Protein AF-0000000069206011 (afdb_homodimer)

Solvent-accessible surface area (backbone atoms only — not comparable to full-atom values): 16170 Å² total; per-residue (Å²): 128,75,58,84,82,36,85,40,51,37,42,46,67,81,66,78,78,78,70,71,72,87,70,73,91,87,82,82,77,66,84,57,65,79,76,71,70,46,26,46,30,32,66,58,42,46,51,24,42,51,54,34,51,51,37,29,28,65,58,37,50,71,75,47,50,71,65,52,32,49,33,52,53,35,30,54,52,26,46,34,71,41,41,63,26,63,70,60,18,55,50,44,44,53,48,40,70,78,51,60,85,44,55,73,21,17,66,49,27,36,33,46,52,42,51,54,51,30,53,54,24,52,76,71,71,44,77,71,71,76,53,48,62,70,51,47,42,24,46,46,60,73,33,57,132,128,76,59,84,84,36,85,41,51,36,41,45,70,79,64,78,76,76,70,70,71,88,74,78,85,92,78,84,74,67,83,60,64,79,75,72,70,46,26,46,29,32,67,58,40,47,50,22,41,50,54,34,50,52,37,29,28,67,57,36,50,70,75,46,49,73,67,52,29,50,33,52,52,36,29,54,52,26,47,33,70,43,42,62,26,62,72,60,18,54,51,44,45,54,47,39,69,78,51,58,85,43,56,74,19,16,66,49,27,36,33,47,52,42,50,55,52,31,50,53,23,52,76,72,72,44,77,71,72,76,52,48,62,69,52,47,42,25,46,45,60,72,33,58,132

Sequence (290 aa):
MSDKNCFEPICEKEDILNFKSKKRSKLQFEEEQPSQECPLNRSTYGNYTWNMLHTTAIYYPDEPTQEQQQKMRNLFDAIAEFYACKHCKAHFQQDILKNPPIVTSRKDLSIWLCQRHNDVNQLLGKAVFDCSFENLERRWRTGCQMSDKNCFEPICEKEDILNFKSKKRSKLQFEEEQPSQECPLNRSTYGNYTWNMLHTTAIYYPDEPTQEQQQKMRNLFDAIAEFYACKHCKAHFQQDILKNPPIVTSRKDLSIWLCQRHNDVNQLLGKAVFDCSFENLERRWRTGCQ

Organism: Paramecium tetraurelia (NCBI:txid5888)

Secondary structure (DSSP, 8-state):
---TT--SGGG----SSTTSS----------------SS--HHHHHHHHHHHHHHHHHTS-SS--HHHHHHHHHHHHHHHHH-SSHHHHHHHHHHHHHS----SSHHHHHHHHHHHHHHHHHHTTPPPP---HHHHHIIIII---/---TT--SGGG----SSTTS-----------------SS--HHHHHHHHHHHHHHHHHTS-SS--HHHHHHHHHHHHHHHHH-SSHHHHHHHHHHHHHS----SSHHHHHHHHHHHHHHHHHHTTPPPP---HHHHHIIIII---

InterPro domains:
  IPR017905 ERV/ALR sulfhydryl oxidase domain [PF04777] (48-141)
  IPR017905 ERV/ALR sulfhydryl oxidase domain [PS51324] (38-140)
  IPR036774 ERV/ALR sulfhydryl oxidase domain superfamily [G3DSA:1.20.120.310] (24-145)
  IPR036774 ERV/ALR sulfhydryl oxidase domain superfamily [SSF69000] (38-144)
  IPR039799 Sulfhydryl oxidase ALR/ERV [PTHR12645] (21-144)

Radius of gyration: 19.67 Å; Cα contacts (8 Å, |Δi|>4): 333; chains: 2; bounding box: 56×45×54 Å

Foldseek 3Di:
DQPPPPPDQQQGDPPPPPPPDPPDDDDDPPVPPPPPDVPHHNVRLVVVVLLVQLLVLLPQAQADDPVSLVVVLVVLVVCLVPVPHVVVSVVSVVVCVVVPADRRGSLRRNLSSLVVVQVVCVVSVHDRDDSHSVVSCQVRPVHDD/DQPPPPPDQQQGDPPPPPPDDPPDDDDDPPVPPPPPDVPHHNVRLVVVVLLVQLLVLLPQAQADDPVSLVVVLVVLVVCLVPVPHVVVSVVSVVVCVVVPADRRGSLRRNLSSLVVVQVVCVVSVHDRDDSHSVVSCQVRPVHDD

Structure (mmCIF, N/CA/C/O backbone):
data_AF-0000000069206011-model_v1
#
loop_
_entity.id
_entity.type
_entity.pdbx_description
1 polymer 'Sulfhydryl oxidase'
#
loop_
_atom_site.group_PDB
_atom_site.id
_atom_site.type_symbol
_atom_site.label_atom_id
_atom_site.label_alt_id
_atom_site.label_comp_id
_atom_site.label_asym_id
_atom_site.label_entity_id
_atom_site.label_seq_id
_atom_site.pdbx_PDB_ins_code
_atom_site.Cartn_x
_atom_site.Cartn_y
_atom_site.Cartn_z
_atom_site.occupancy
_atom_site.B_iso_or_equiv
_atom_site.auth_seq_id
_atom_site.auth_comp_id
_atom_site.auth_asym_id
_atom_site.auth_atom_id
_atom_site.pdbx_PDB_model_num
ATOM 1 N N . MET A 1 1 ? -15.727 1.821 -24.594 1 26.06 1 MET A N 1
ATOM 2 C CA . MET A 1 1 ? -14.984 0.697 -25.172 1 26.06 1 MET A CA 1
ATOM 3 C C . MET A 1 1 ? -14.211 -0.047 -24.078 1 26.06 1 MET A C 1
ATOM 5 O O . MET A 1 1 ? -13.445 0.56 -23.328 1 26.06 1 MET A O 1
ATOM 9 N N . SER A 1 2 ? -14.781 -1.115 -23.578 1 35.44 2 SER A N 1
ATOM 10 C CA . SER A 1 2 ? -14.125 -2.062 -22.688 1 35.44 2 SER A CA 1
ATOM 11 C C . SER A 1 2 ? -12.672 -2.297 -23.094 1 35.44 2 SER A C 1
ATOM 13 O O . SER A 1 2 ? -12.383 -2.488 -24.266 1 35.44 2 SER A O 1
ATOM 15 N N . ASP A 1 3 ? -11.805 -1.737 -22.438 1 38.19 3 ASP A N 1
ATOM 16 C CA . ASP A 1 3 ? -10.445 -2.07 -22.859 1 38.19 3 ASP A CA 1
ATOM 17 C C . ASP A 1 3 ? -10.297 -3.568 -23.109 1 38.19 3 ASP A C 1
ATOM 19 O O . ASP A 1 3 ? -10.477 -4.379 -22.188 1 38.19 3 ASP A O 1
ATOM 23 N N . LYS A 1 4 ? -10.516 -4.027 -24.25 1 46.38 4 LYS A N 1
ATOM 24 C CA . LYS A 1 4 ? -10.43 -5.41 -24.703 1 46.38 4 LYS A CA 1
ATOM 25 C C . LYS A 1 4 ? -9.297 -6.152 -24.016 1 46.38 4 LYS A C 1
ATOM 27 O O . LYS A 1 4 ? -9.312 -7.379 -23.906 1 46.38 4 LYS A O 1
ATOM 32 N N . ASN A 1 5 ? -8.32 -5.371 -23.516 1 43.09 5 ASN A N 1
ATOM 33 C CA . ASN A 1 5 ? -7.152 -6.035 -22.953 1 43.09 5 ASN A CA 1
ATOM 34 C C . ASN A 1 5 ? -7.285 -6.219 -21.453 1 43.09 5 ASN A C 1
ATOM 36 O O . ASN A 1 5 ? -6.375 -6.738 -20.797 1 43.09 5 ASN A O 1
ATOM 40 N N . CYS A 1 6 ? -8.367 -5.691 -21 1 53.09 6 CYS A N 1
ATOM 41 C CA . CYS A 1 6 ? -8.492 -5.832 -19.547 1 53.09 6 CYS A CA 1
ATOM 42 C C . CYS A 1 6 ? -9.555 -6.863 -19.188 1 53.09 6 CYS A C 1
ATOM 44 O O . CYS A 1 6 ? -10.75 -6.551 -19.172 1 53.09 6 CYS A O 1
ATOM 46 N N . PHE A 1 7 ? -9.133 -8.219 -19.25 1 50.22 7 PHE A N 1
ATOM 47 C CA . PHE A 1 7 ? -10.07 -9.281 -18.922 1 50.22 7 PHE A CA 1
ATOM 48 C C . PHE A 1 7 ? -10.141 -9.477 -17.406 1 50.22 7 PHE A C 1
ATOM 50 O O . PHE A 1 7 ? -11.055 -10.141 -16.906 1 50.22 7 PHE A O 1
ATOM 57 N N . GLU A 1 8 ? -9.242 -8.727 -16.672 1 69.62 8 GLU A N 1
ATOM 58 C CA . GLU A 1 8 ? -9.219 -9.023 -15.234 1 69.62 8 GLU A CA 1
ATOM 59 C C . GLU A 1 8 ? -9.836 -7.887 -14.43 1 69.62 8 GLU A C 1
ATOM 61 O O . GLU A 1 8 ? -9.812 -6.727 -14.844 1 69.62 8 GLU A O 1
ATOM 66 N N . PRO A 1 9 ? -10.555 -8.328 -13.422 1 65.19 9 PRO A N 1
ATOM 67 C CA . PRO A 1 9 ? -11.195 -7.32 -12.57 1 65.19 9 PRO A CA 1
ATOM 68 C C . PRO A 1 9 ? -10.273 -6.145 -12.25 1 65.19 9 PRO A C 1
ATOM 70 O O . PRO A 1 9 ? -10.742 -5.016 -12.086 1 65.19 9 PRO A O 1
ATOM 73 N N . ILE A 1 10 ? -9.062 -6.383 -12.227 1 76.94 10 ILE A N 1
ATOM 74 C CA . ILE A 1 10 ? -8.086 -5.363 -11.852 1 76.94 10 ILE A CA 1
ATOM 75 C C . ILE A 1 10 ? -7.926 -4.355 -12.984 1 76.94 10 ILE A C 1
ATOM 77 O O . ILE A 1 10 ? -7.406 -3.256 -12.781 1 76.94 10 ILE A O 1
ATOM 81 N N . CYS A 1 11 ? -8.344 -4.715 -14.102 1 69.56 11 CYS A N 1
ATOM 82 C CA . CYS A 1 11 ? -8.227 -3.818 -15.242 1 69.56 11 CYS A CA 1
ATOM 83 C C . CYS A 1 11 ? -9.578 -3.221 -15.617 1 69.56 11 CYS A C 1
ATOM 85 O O . CYS A 1 11 ? -9.672 -2.41 -16.531 1 69.56 11 CYS A O 1
ATOM 87 N N . GLU A 1 12 ? -10.703 -3.727 -15.023 1 59.72 12 GLU A N 1
ATOM 88 C CA . GLU A 1 12 ? -12.047 -3.299 -15.406 1 59.72 12 GLU A CA 1
ATOM 89 C C . GLU A 1 12 ? -12.195 -1.785 -15.289 1 59.72 12 GLU A C 1
ATOM 91 O O . GLU A 1 12 ? -11.789 -1.188 -14.289 1 59.72 12 GLU A O 1
ATOM 96 N N . LYS A 1 13 ? -12.344 -1.17 -16.562 1 53.22 13 LYS A N 1
ATOM 97 C CA . LYS A 1 13 ? -12.656 0.256 -16.578 1 53.22 13 LYS A CA 1
ATOM 98 C C . LYS A 1 13 ? -14.039 0.527 -16.016 1 53.22 13 LYS A C 1
ATOM 100 O O . LYS A 1 13 ? -14.992 -0.198 -16.312 1 53.22 13 LYS A O 1
ATOM 105 N N . GLU A 1 14 ? -14.188 1.049 -14.938 1 46.62 14 GLU A N 1
ATOM 106 C CA . GLU A 1 14 ? -15.547 1.419 -14.539 1 46.62 14 GLU A CA 1
ATOM 107 C C . GLU A 1 14 ? -16.266 2.17 -15.656 1 46.62 14 GLU A C 1
ATOM 109 O O . GLU A 1 14 ? -15.789 3.217 -16.109 1 46.62 14 GLU A O 1
ATOM 114 N N . ASP A 1 15 ? -16.828 1.51 -16.578 1 39 15 ASP A N 1
ATOM 115 C CA . ASP A 1 15 ? -17.75 2.188 -17.484 1 39 15 ASP A CA 1
ATOM 116 C C . ASP A 1 15 ? -18.734 3.061 -16.719 1 39 15 ASP A C 1
ATOM 118 O O . ASP A 1 15 ? -19.516 2.561 -15.898 1 39 15 ASP A O 1
ATOM 122 N N . ILE A 1 16 ? -18.578 4.352 -16.672 1 35.81 16 ILE A N 1
ATOM 123 C CA . ILE A 1 16 ? -19.516 5.348 -16.141 1 35.81 16 ILE A CA 1
ATOM 124 C C . ILE A 1 16 ? -20.922 5.051 -16.656 1 35.81 16 ILE A C 1
ATOM 126 O O . ILE A 1 16 ? -21.906 5.406 -16 1 35.81 16 ILE A O 1
ATOM 130 N N . LEU A 1 17 ? -21.141 4.484 -17.906 1 34.38 17 LEU A N 1
ATOM 131 C CA . LEU A 1 17 ? -22.469 4.531 -18.5 1 34.38 17 LEU A CA 1
ATOM 132 C C . LEU A 1 17 ? -23.406 3.547 -17.797 1 34.38 17 LEU A C 1
ATOM 134 O O . LEU A 1 17 ? -24.641 3.717 -17.844 1 34.38 17 LEU A O 1
ATOM 138 N N . ASN A 1 18 ? -22.984 2.355 -17.469 1 35.25 18 ASN A N 1
ATOM 139 C CA . ASN A 1 18 ? -24.031 1.402 -17.094 1 35.25 18 ASN A CA 1
ATOM 140 C C . ASN A 1 18 ? -24.516 1.619 -15.664 1 35.25 18 ASN A C 1
ATOM 142 O O . ASN A 1 18 ? -24.375 0.734 -14.82 1 35.25 18 ASN A O 1
ATOM 146 N N . PHE A 1 19 ? -24.438 2.73 -15.086 1 31.42 19 PHE A N 1
ATOM 147 C CA . PHE A 1 19 ? -24.922 2.936 -13.734 1 31.42 19 PHE A CA 1
ATOM 148 C C . PHE A 1 19 ? -26.438 2.762 -13.672 1 31.42 19 PHE A C 1
ATOM 150 O O . PHE A 1 19 ? -27.047 2.918 -12.609 1 31.42 19 PHE A O 1
ATOM 157 N N . LYS A 1 20 ? -27.125 2.674 -14.844 1 29.89 20 LYS A N 1
ATOM 158 C CA . LYS A 1 20 ? -28.562 2.855 -14.633 1 29.89 20 LYS A CA 1
ATOM 159 C C . LYS A 1 20 ? -29.156 1.673 -13.875 1 29.89 20 LYS A C 1
ATOM 161 O O . LYS A 1 20 ? -29.984 1.855 -12.977 1 29.89 20 LYS A O 1
ATOM 166 N N . SER A 1 21 ? -29.406 0.506 -14.547 1 27.84 21 SER A N 1
ATOM 167 C CA . SER A 1 21 ? -30.625 -0.26 -14.375 1 27.84 21 SER A CA 1
ATOM 168 C C . SER A 1 21 ? -30.484 -1.296 -13.266 1 27.84 21 SER A C 1
ATOM 170 O O . SER A 1 21 ? -31.359 -2.154 -13.094 1 27.84 21 SER A O 1
ATOM 172 N N . LYS A 1 22 ? -29.359 -1.749 -12.852 1 28.64 22 LYS A N 1
ATOM 173 C CA . LYS A 1 22 ? -29.594 -2.982 -12.102 1 28.64 22 LYS A CA 1
ATOM 174 C C . LYS A 1 22 ? -30.188 -2.691 -10.727 1 28.64 22 LYS A C 1
ATOM 176 O O . LYS A 1 22 ? -29.453 -2.482 -9.758 1 28.64 22 LYS A O 1
ATOM 181 N N . LYS A 1 23 ? -31.406 -2.127 -10.609 1 28.62 23 LYS A N 1
ATOM 182 C CA . LYS A 1 23 ? -32.188 -2.023 -9.391 1 28.62 23 LYS A CA 1
ATOM 183 C C . LYS A 1 23 ? -32.594 -3.402 -8.883 1 28.62 23 LYS A C 1
ATOM 185 O O . LYS A 1 23 ? -33.625 -3.539 -8.18 1 28.62 23 LYS A O 1
ATOM 190 N N . ARG A 1 24 ? -32.281 -4.547 -9.539 1 25.33 24 ARG A N 1
ATOM 191 C CA . ARG A 1 24 ? -33.25 -5.578 -9.195 1 25.33 24 ARG A CA 1
ATOM 192 C C . ARG A 1 24 ? -33.312 -5.801 -7.688 1 25.33 24 ARG A C 1
ATOM 194 O O . ARG A 1 24 ? -32.406 -5.367 -6.961 1 25.33 24 ARG A O 1
ATOM 201 N N . SER A 1 25 ? -33.5 -7.184 -7.199 1 24.03 25 SER A N 1
ATOM 202 C CA . SER A 1 25 ? -34.375 -7.852 -6.223 1 24.03 25 SER A CA 1
ATOM 203 C C . SER A 1 25 ? -33.844 -7.633 -4.801 1 24.03 25 SER A C 1
ATOM 205 O O . SER A 1 25 ? -32.688 -7.332 -4.598 1 24.03 25 SER A O 1
ATOM 207 N N . LYS A 1 26 ? -34.75 -8.102 -3.717 1 26.28 26 LYS A N 1
ATOM 208 C CA . LYS A 1 26 ? -35.156 -7.938 -2.328 1 26.28 26 LYS A CA 1
ATOM 209 C C . LYS A 1 26 ? -34.031 -8.32 -1.369 1 26.28 26 LYS A C 1
ATOM 211 O O . LYS A 1 26 ? -33.875 -7.711 -0.306 1 26.28 26 LYS A O 1
ATOM 216 N N . LEU A 1 27 ? -33.688 -9.742 -1.172 1 27.16 27 LEU A N 1
ATOM 217 C CA . LEU A 1 27 ? -33.969 -10.5 0.042 1 27.16 27 LEU A CA 1
ATOM 218 C C . LEU A 1 27 ? -32.969 -10.141 1.148 1 27.16 27 LEU A C 1
ATOM 220 O O . LEU A 1 27 ? -33.375 -9.766 2.252 1 27.16 27 LEU A O 1
ATOM 224 N N . GLN A 1 28 ? -32.219 -11.359 1.794 1 28.36 28 GLN A N 1
ATOM 225 C CA . GLN A 1 28 ? -31.938 -11.68 3.189 1 28.36 28 GLN A CA 1
ATOM 226 C C . GLN A 1 28 ? -30.766 -10.852 3.717 1 28.36 28 GLN A C 1
ATOM 228 O O . GLN A 1 28 ? -29.766 -10.664 3.018 1 28.36 28 GLN A O 1
ATOM 233 N N . PHE A 1 29 ? -30.969 -10.016 4.637 1 28.03 29 PHE A N 1
ATOM 234 C CA . PHE A 1 29 ? -30.188 -9.102 5.473 1 28.03 29 PHE A CA 1
ATOM 235 C C . PHE A 1 29 ? -28.969 -9.812 6.051 1 28.03 29 PHE A C 1
ATOM 237 O O . PHE A 1 29 ? -28.938 -10.133 7.238 1 28.03 29 PHE A O 1
ATOM 244 N N . GLU A 1 30 ? -28.641 -11.062 5.641 1 29.88 30 GLU A N 1
ATOM 245 C CA . GLU A 1 30 ? -27.594 -11.625 6.5 1 29.88 30 GLU A CA 1
ATOM 246 C C . GLU A 1 30 ? -26.469 -10.633 6.715 1 29.88 30 GLU A C 1
ATOM 248 O O . GLU A 1 30 ? -26.062 -9.922 5.785 1 29.88 30 GLU A O 1
ATOM 253 N N . GLU A 1 31 ? -26.344 -10.102 7.887 1 32.28 31 GLU A N 1
ATOM 254 C CA . GLU A 1 31 ? -25.266 -9.297 8.461 1 32.28 31 GLU A CA 1
ATOM 255 C C . GLU A 1 31 ? -23.938 -9.547 7.738 1 32.28 31 GLU A C 1
ATOM 257 O O . GLU A 1 31 ? -23.188 -10.453 8.102 1 32.28 31 GLU A O 1
ATOM 262 N N . GLU A 1 32 ? -23.984 -9.789 6.461 1 32.75 32 GLU A N 1
ATOM 263 C CA . GLU A 1 32 ? -22.797 -10.164 5.707 1 32.75 32 GLU A CA 1
ATOM 264 C C . GLU A 1 32 ? -21.625 -9.227 6.004 1 32.75 32 GLU A C 1
ATOM 266 O O . GLU A 1 32 ? -21.781 -8.008 5.992 1 32.75 32 GLU A O 1
ATOM 271 N N . GLN A 1 33 ? -20.844 -9.586 6.918 1 38.62 33 GLN A N 1
ATOM 272 C CA . GLN A 1 33 ? -19.578 -8.852 6.984 1 38.62 33 GLN A CA 1
ATOM 273 C C . GLN A 1 33 ? -19.281 -8.141 5.668 1 38.62 33 GLN A C 1
ATOM 275 O O . GLN A 1 33 ? -19.609 -8.656 4.594 1 38.62 33 GLN A O 1
ATOM 280 N N . PRO A 1 34 ? -19.453 -6.902 5.469 1 43.03 34 PRO A N 1
ATOM 281 C CA . PRO A 1 34 ? -19.203 -6.266 4.172 1 43.03 34 PRO A CA 1
ATOM 282 C C . PRO A 1 34 ? -18.312 -7.109 3.258 1 43.03 34 PRO A C 1
ATOM 284 O O . PRO A 1 34 ? -17.234 -7.539 3.664 1 43.03 34 PRO A O 1
ATOM 287 N N . SER A 1 35 ? -18.875 -8.023 2.48 1 51.72 35 SER A N 1
ATOM 288 C CA . SER A 1 35 ? -18.234 -8.898 1.504 1 51.72 35 SER A CA 1
ATOM 289 C C . SER A 1 35 ? -17.078 -8.203 0.802 1 51.72 35 SER A C 1
ATOM 291 O O . SER A 1 35 ? -17.266 -7.16 0.168 1 51.72 35 SER A O 1
ATOM 293 N N . GLN A 1 36 ? -15.859 -8.289 1.419 1 64.06 36 GLN A N 1
ATOM 294 C CA . GLN A 1 36 ? -14.672 -7.777 0.747 1 64.06 36 GLN A CA 1
ATOM 295 C C . GLN A 1 36 ? -14.641 -8.203 -0.72 1 64.06 36 GLN A C 1
ATOM 297 O O . GLN A 1 36 ? -14.938 -9.352 -1.046 1 64.06 36 GLN A O 1
ATOM 302 N N . GLU A 1 37 ? -14.695 -7.176 -1.65 1 78.38 37 GLU A N 1
ATOM 303 C CA . GLU A 1 37 ? -14.555 -7.398 -3.086 1 78.38 37 GLU A CA 1
ATOM 304 C C . GLU A 1 37 ? -13.508 -8.469 -3.377 1 78.38 37 GLU A C 1
ATOM 306 O O . GLU A 1 37 ? -12.406 -8.438 -2.826 1 78.38 37 GLU A O 1
ATOM 311 N N . CYS A 1 38 ? -13.945 -9.5 -4.09 1 84.62 38 CYS A N 1
ATOM 312 C CA . CYS A 1 38 ? -13.086 -10.633 -4.43 1 84.62 38 CYS A CA 1
ATOM 313 C C . CYS A 1 38 ? -13.25 -11.023 -5.895 1 84.62 38 CYS A C 1
ATOM 315 O O . CYS A 1 38 ? -14.312 -11.484 -6.301 1 84.62 38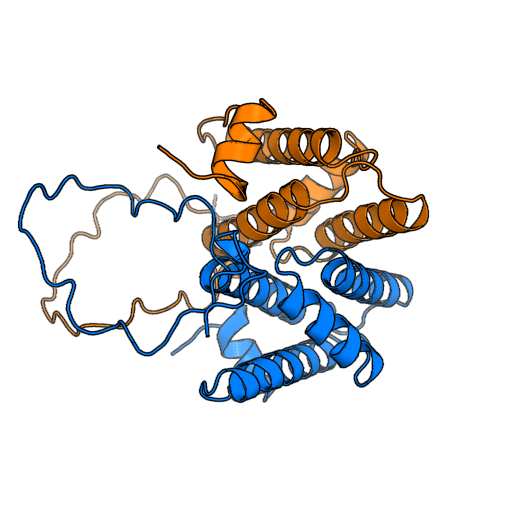 CYS A O 1
ATOM 317 N N . PRO A 1 39 ? -12.055 -10.82 -6.652 1 91.19 39 PRO A N 1
ATOM 318 C CA . PRO A 1 39 ? -10.836 -10.078 -6.309 1 91.19 39 PRO A CA 1
ATOM 319 C C . PRO A 1 39 ? -11.047 -8.562 -6.32 1 91.19 39 PRO A C 1
ATOM 321 O O . PRO A 1 39 ? -12.148 -8.094 -6.625 1 91.19 39 PRO A O 1
ATOM 324 N N . LEU A 1 40 ? -10.039 -7.852 -5.945 1 92.12 40 LEU A N 1
ATOM 325 C CA . LEU A 1 40 ? -10.133 -6.398 -6.039 1 92.12 40 LEU A CA 1
ATOM 326 C C . LEU A 1 40 ? -10.203 -5.953 -7.496 1 92.12 40 LEU A C 1
ATOM 328 O O . LEU A 1 40 ? -9.555 -6.543 -8.367 1 92.12 40 LEU A O 1
ATOM 332 N N . ASN A 1 41 ? -10.977 -4.984 -7.723 1 91.56 41 ASN A N 1
ATOM 333 C CA . ASN A 1 41 ? -10.938 -4.332 -9.031 1 91.56 41 ASN A CA 1
ATOM 334 C C . ASN A 1 41 ? -10.008 -3.123 -9.023 1 91.56 41 ASN A C 1
ATOM 336 O O . ASN A 1 41 ? -9.406 -2.801 -8 1 91.56 41 ASN A O 1
ATOM 340 N N . ARG A 1 42 ? -9.836 -2.533 -10.148 1 92.44 42 ARG A N 1
ATOM 341 C CA . ARG A 1 42 ? -8.93 -1.4 -10.328 1 92.44 42 ARG A CA 1
ATOM 342 C C . ARG A 1 42 ? -9.203 -0.313 -9.289 1 92.44 42 ARG A C 1
ATOM 344 O O . ARG A 1 42 ? -8.281 0.198 -8.656 1 92.44 42 ARG A O 1
ATOM 351 N N . SER A 1 43 ? -10.469 0.056 -9.141 1 92.56 43 SER A N 1
ATOM 352 C CA . SER A 1 43 ? -10.852 1.155 -8.266 1 92.56 43 SER A CA 1
ATOM 353 C C . SER A 1 43 ? -10.531 0.842 -6.805 1 92.56 43 SER A C 1
ATOM 355 O O . SER A 1 43 ? -9.945 1.669 -6.105 1 92.56 43 SER A O 1
ATOM 357 N N . THR A 1 44 ? -10.922 -0.357 -6.363 1 94.19 44 THR A N 1
ATOM 358 C CA . THR A 1 44 ? -10.672 -0.712 -4.973 1 94.19 44 THR A CA 1
ATOM 359 C C . THR A 1 44 ? -9.18 -0.903 -4.715 1 94.19 44 THR A C 1
ATOM 361 O O . THR A 1 44 ? -8.664 -0.491 -3.674 1 94.19 44 THR A O 1
ATOM 364 N N . TYR A 1 45 ? -8.516 -1.574 -5.719 1 96.25 45 TYR A N 1
ATOM 365 C CA . TYR A 1 45 ? -7.066 -1.711 -5.594 1 96.25 45 TYR A CA 1
ATOM 366 C C . TYR A 1 45 ? -6.398 -0.345 -5.496 1 96.25 45 TYR A C 1
ATOM 368 O O . TYR A 1 45 ? -5.543 -0.127 -4.633 1 96.25 45 TYR A O 1
ATOM 376 N N . GLY A 1 46 ? -6.82 0.548 -6.359 1 97.12 46 GLY A N 1
ATOM 377 C CA . GLY A 1 46 ? -6.305 1.908 -6.32 1 97.12 46 GLY A CA 1
ATOM 378 C C . GLY A 1 46 ? -6.562 2.604 -4.996 1 97.12 46 GLY A C 1
ATOM 379 O O . GLY A 1 46 ? -5.672 3.262 -4.453 1 97.12 46 GLY A O 1
ATOM 380 N N . ASN A 1 47 ? -7.738 2.482 -4.516 1 96.44 47 ASN A N 1
ATOM 381 C CA . ASN A 1 47 ? -8.102 3.1 -3.244 1 96.44 47 ASN A CA 1
ATOM 382 C C . ASN A 1 47 ? -7.207 2.607 -2.107 1 96.44 47 ASN A C 1
ATOM 384 O O . ASN A 1 47 ? -6.715 3.406 -1.311 1 96.44 47 ASN A O 1
ATOM 388 N N . TYR A 1 48 ? -7.008 1.305 -2.047 1 97 48 TYR A N 1
ATOM 389 C CA . TYR A 1 48 ? -6.125 0.749 -1.028 1 97 48 TYR A CA 1
ATOM 390 C C . TYR A 1 48 ? -4.711 1.294 -1.181 1 97 48 TYR A C 1
ATOM 392 O O . TYR A 1 48 ? -4.078 1.68 -0.194 1 97 48 TYR A O 1
ATOM 400 N N . THR A 1 49 ? -4.238 1.397 -2.42 1 98.56 49 THR A N 1
ATOM 401 C CA . THR A 1 49 ? -2.873 1.825 -2.699 1 98.56 49 THR A CA 1
ATOM 402 C C . THR A 1 49 ? -2.672 3.285 -2.301 1 98.56 49 THR A C 1
ATOM 404 O O . THR A 1 49 ? -1.718 3.613 -1.592 1 98.56 49 THR A O 1
ATOM 407 N N . TRP A 1 50 ? -3.576 4.156 -2.637 1 98.69 50 TRP A N 1
ATOM 408 C CA . TRP A 1 50 ? -3.447 5.578 -2.336 1 98.69 50 TRP A CA 1
ATOM 409 C C . TRP A 1 50 ? -3.512 5.824 -0.833 1 98.69 50 TRP A C 1
ATOM 411 O O . TRP A 1 50 ? -2.744 6.629 -0.295 1 98.69 50 TRP A O 1
ATOM 421 N N . ASN A 1 51 ? -4.438 5.16 -0.191 1 97.75 51 ASN A N 1
ATOM 422 C CA . ASN A 1 51 ? -4.539 5.328 1.254 1 97.75 51 ASN A CA 1
ATOM 423 C C . ASN A 1 51 ? -3.258 4.895 1.961 1 97.75 51 ASN A C 1
ATOM 425 O O . ASN A 1 51 ? -2.779 5.578 2.865 1 97.75 51 ASN A O 1
ATOM 429 N N . MET A 1 52 ? -2.742 3.793 1.549 1 98.38 52 MET A N 1
ATOM 430 C CA . MET A 1 52 ? -1.488 3.318 2.127 1 98.38 52 MET A CA 1
ATOM 431 C C . MET A 1 52 ? -0.36 4.309 1.871 1 98.38 52 MET A C 1
ATOM 433 O O . MET A 1 52 ? 0.389 4.656 2.787 1 98.38 52 MET A O 1
ATOM 437 N N . LEU A 1 53 ? -0.26 4.789 0.647 1 98.88 53 LEU A N 1
ATOM 438 C CA . LEU A 1 53 ? 0.847 5.66 0.261 1 98.88 53 LEU A CA 1
ATOM 439 C C . LEU A 1 53 ? 0.76 7 0.979 1 98.88 53 LEU A C 1
ATOM 441 O O . LEU A 1 53 ? 1.765 7.504 1.487 1 98.88 53 LEU A O 1
ATOM 445 N N . HIS A 1 54 ? -0.43 7.598 1.025 1 98.81 54 HIS A N 1
ATOM 446 C CA . HIS A 1 54 ? -0.577 8.891 1.675 1 98.81 54 HIS A CA 1
ATOM 447 C C . HIS A 1 54 ? -0.261 8.805 3.164 1 98.81 54 HIS A C 1
ATOM 449 O O . HIS A 1 54 ? 0.402 9.68 3.717 1 98.81 54 HIS A O 1
ATOM 455 N N . THR A 1 55 ? -0.759 7.777 3.803 1 98.25 55 THR A N 1
ATOM 456 C CA . THR A 1 55 ? -0.463 7.594 5.219 1 98.25 55 THR A CA 1
ATOM 457 C C . THR A 1 55 ? 1.033 7.395 5.441 1 98.25 55 THR A C 1
ATOM 459 O O . THR A 1 55 ? 1.625 8.023 6.324 1 98.25 55 THR A O 1
ATOM 462 N N . THR A 1 56 ? 1.664 6.598 4.645 1 98.75 56 THR A N 1
ATOM 463 C CA . THR A 1 56 ? 3.102 6.379 4.746 1 98.75 56 THR A CA 1
ATOM 464 C C . THR A 1 56 ? 3.861 7.691 4.574 1 98.75 56 THR A C 1
ATOM 466 O O . THR A 1 56 ? 4.781 7.984 5.34 1 98.75 56 THR A O 1
ATOM 469 N N . ALA A 1 57 ? 3.432 8.43 3.586 1 98.88 57 ALA A N 1
ATOM 470 C CA . ALA A 1 57 ? 4.129 9.672 3.266 1 98.88 57 ALA A CA 1
ATOM 471 C C . ALA A 1 57 ? 4.035 10.672 4.414 1 98.88 57 ALA A C 1
ATOM 473 O O . ALA A 1 57 ? 5.008 11.359 4.73 1 98.88 57 ALA A O 1
ATOM 474 N N . ILE A 1 58 ? 2.881 10.734 5.066 1 98.56 58 ILE A N 1
ATOM 475 C CA . ILE A 1 58 ? 2.672 11.766 6.074 1 98.56 58 ILE A CA 1
ATOM 476 C C . ILE A 1 58 ? 3.451 11.422 7.34 1 98.56 58 ILE A C 1
ATOM 478 O O . ILE A 1 58 ? 3.682 12.281 8.195 1 98.56 58 ILE A O 1
ATOM 482 N N 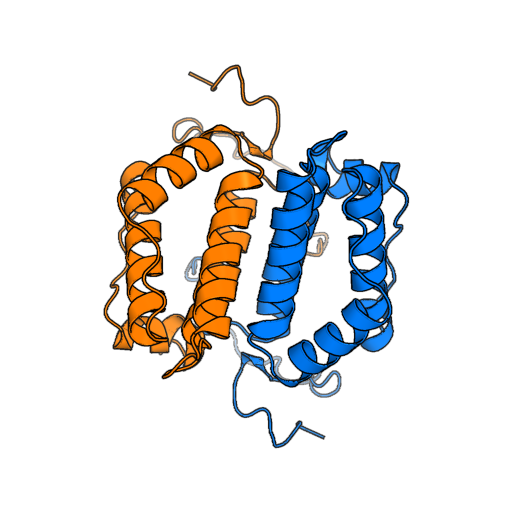. TYR A 1 59 ? 3.91 10.195 7.48 1 97.94 59 TYR A N 1
ATOM 483 C CA . TYR A 1 59 ? 4.688 9.773 8.641 1 97.94 59 TYR A CA 1
ATOM 484 C C . TYR A 1 59 ? 6.16 9.633 8.281 1 97.94 59 TYR A C 1
ATOM 486 O O . TYR A 1 59 ? 6.957 9.141 9.094 1 97.94 59 TYR A O 1
ATOM 494 N N . TYR A 1 60 ? 6.496 9.984 7.047 1 98.69 60 TYR A N 1
ATOM 495 C CA . TYR A 1 60 ? 7.887 10.039 6.613 1 98.69 60 TYR A CA 1
ATOM 496 C C . TYR A 1 60 ? 8.695 11 7.477 1 98.69 60 TYR A C 1
ATOM 498 O O . TYR A 1 60 ? 8.148 11.969 8.008 1 98.69 60 TYR A O 1
ATOM 506 N N . PRO A 1 61 ? 9.992 10.719 7.652 1 98.62 61 PRO A N 1
ATOM 507 C CA . PRO A 1 61 ? 10.797 11.617 8.492 1 98.62 61 PRO A CA 1
ATOM 508 C C . PRO A 1 61 ? 10.82 13.047 7.965 1 98.62 61 PRO A C 1
ATOM 510 O O . PRO A 1 61 ? 10.852 13.266 6.75 1 98.62 61 PRO A O 1
ATOM 513 N N . ASP A 1 62 ? 10.859 13.992 8.93 1 98.44 62 ASP A N 1
ATOM 514 C CA . ASP A 1 62 ? 11.01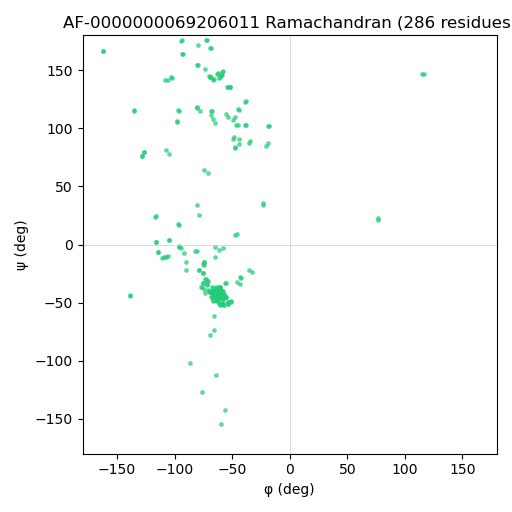6 15.398 8.547 1 98.44 62 ASP A CA 1
ATOM 515 C C . ASP A 1 62 ? 12.359 15.633 7.859 1 98.44 62 ASP A C 1
ATOM 517 O O . ASP A 1 62 ? 12.461 16.453 6.949 1 98.44 62 ASP A O 1
ATOM 521 N N . GLU A 1 63 ? 13.352 14.938 8.438 1 98.69 63 GLU A N 1
ATOM 522 C CA . GLU A 1 63 ? 14.719 15.008 7.918 1 98.69 63 GLU A CA 1
ATOM 523 C C . GLU A 1 63 ? 15.273 13.617 7.645 1 98.69 63 GLU A C 1
ATOM 525 O O . GLU A 1 63 ? 16.109 13.109 8.398 1 98.69 63 GLU A O 1
ATOM 530 N N . PRO A 1 64 ? 14.867 13.062 6.5 1 98.88 64 PRO A N 1
ATOM 531 C CA . PRO A 1 64 ? 15.344 11.719 6.184 1 98.88 64 PRO A CA 1
ATOM 532 C C . PRO A 1 64 ? 16.844 11.672 5.875 1 98.88 64 PRO A C 1
ATOM 534 O O . PRO A 1 64 ? 17.375 12.609 5.277 1 98.88 64 PRO A O 1
ATOM 537 N N . THR A 1 65 ? 17.453 10.617 6.281 1 98.88 65 THR A N 1
ATOM 538 C CA . THR A 1 65 ? 18.828 10.367 5.875 1 98.88 65 THR A CA 1
ATOM 539 C C . THR A 1 65 ? 18.906 10.047 4.387 1 98.88 65 THR A C 1
ATOM 541 O O . THR A 1 65 ? 17.875 9.82 3.74 1 98.88 65 THR A O 1
ATOM 544 N N . GLN A 1 66 ? 20.109 10.016 3.869 1 98.75 66 GLN A N 1
ATOM 545 C CA . GLN A 1 66 ? 20.297 9.641 2.471 1 98.75 66 GLN A CA 1
ATOM 546 C C . GLN A 1 66 ? 19.797 8.227 2.209 1 98.75 66 GLN A C 1
ATOM 548 O O . GLN A 1 66 ? 19.203 7.961 1.162 1 98.75 66 GLN A O 1
ATOM 553 N N . GLU A 1 67 ? 20.031 7.383 3.154 1 98.81 67 GLU A N 1
ATOM 554 C CA . GLU A 1 67 ? 19.578 6.004 3.02 1 98.81 67 GLU A CA 1
ATOM 555 C C . GLU A 1 67 ? 18.047 5.926 2.992 1 98.81 67 GLU A C 1
ATOM 557 O O . GLU A 1 67 ? 17.469 5.211 2.17 1 98.81 67 GLU A O 1
ATOM 562 N N . GLN A 1 68 ? 17.469 6.668 3.85 1 98.88 68 GLN A N 1
ATOM 563 C CA . GLN A 1 68 ? 16.016 6.699 3.887 1 98.88 68 GLN A CA 1
ATOM 564 C C . GLN A 1 68 ? 15.438 7.277 2.594 1 98.88 68 GLN A C 1
ATOM 566 O O . GLN A 1 68 ? 14.422 6.797 2.084 1 98.88 68 GLN A O 1
ATOM 571 N N . GLN A 1 69 ? 16.031 8.266 2.088 1 98.94 69 GLN A N 1
ATOM 572 C CA . GLN A 1 69 ? 15.602 8.836 0.812 1 98.94 69 GLN A CA 1
ATOM 573 C C . GLN A 1 69 ? 15.688 7.801 -0.307 1 98.94 69 GLN A C 1
ATOM 575 O O . GLN A 1 69 ? 14.766 7.68 -1.114 1 98.94 69 GLN A O 1
ATOM 580 N N . GLN A 1 70 ? 16.766 7.09 -0.292 1 98.88 70 GLN A N 1
ATOM 581 C CA . GLN A 1 70 ? 16.922 6.066 -1.317 1 98.88 70 GLN A CA 1
ATOM 582 C C . GLN A 1 70 ? 15.875 4.973 -1.175 1 98.88 70 GLN A C 1
ATOM 584 O O . GLN A 1 70 ? 15.32 4.508 -2.17 1 98.88 70 GLN A O 1
ATOM 589 N N . LYS A 1 71 ? 15.609 4.559 0.041 1 98.88 71 LYS A N 1
ATOM 590 C CA . LYS A 1 71 ? 14.602 3.529 0.269 1 98.88 71 LYS A CA 1
ATOM 591 C C . LYS A 1 71 ? 13.227 4 -0.198 1 98.88 71 LYS A C 1
ATOM 593 O O . LYS A 1 71 ? 12.453 3.217 -0.751 1 98.88 71 LYS A O 1
ATOM 598 N N . MET A 1 72 ? 12.953 5.254 0.005 1 98.94 72 MET A N 1
ATOM 599 C CA . MET A 1 72 ? 11.664 5.781 -0.43 1 98.94 72 MET A CA 1
ATOM 600 C C . MET A 1 72 ? 11.594 5.863 -1.951 1 98.94 72 MET A C 1
ATOM 602 O O . MET A 1 72 ? 10.562 5.547 -2.547 1 98.94 72 MET A O 1
ATOM 606 N N . ARG A 1 73 ? 12.656 6.238 -2.637 1 98.88 73 ARG A N 1
ATOM 607 C CA . ARG A 1 73 ? 12.688 6.199 -4.098 1 98.88 73 ARG A CA 1
ATOM 608 C C . ARG A 1 73 ? 12.461 4.777 -4.609 1 98.88 73 ARG A C 1
ATOM 610 O O . ARG A 1 73 ? 11.734 4.57 -5.578 1 98.88 73 ARG A O 1
ATOM 617 N N . ASN A 1 74 ? 13.133 3.857 -3.938 1 98.88 74 ASN A N 1
ATOM 618 C CA . ASN A 1 74 ? 12.984 2.453 -4.312 1 98.88 74 ASN A CA 1
ATOM 619 C C . ASN A 1 74 ? 11.539 1.988 -4.176 1 98.88 74 ASN A C 1
ATOM 621 O O . ASN A 1 74 ? 11.07 1.167 -4.969 1 98.88 74 ASN A O 1
ATOM 625 N N . LEU A 1 75 ? 10.852 2.49 -3.164 1 98.94 75 LEU A N 1
ATOM 626 C CA . LEU A 1 75 ? 9.453 2.146 -2.969 1 98.94 75 LEU A CA 1
ATOM 627 C C . LEU A 1 75 ? 8.625 2.529 -4.191 1 98.94 75 LEU A C 1
ATOM 629 O O . LEU A 1 75 ? 7.895 1.696 -4.738 1 98.94 75 LEU A O 1
ATOM 633 N N . PHE A 1 76 ? 8.742 3.725 -4.656 1 98.88 76 PHE A N 1
ATOM 634 C CA . PHE A 1 76 ? 7.93 4.191 -5.77 1 98.88 76 PHE A CA 1
ATOM 635 C C . PHE A 1 76 ? 8.359 3.529 -7.07 1 98.88 76 PHE A C 1
ATOM 637 O O . PHE A 1 76 ? 7.531 3.275 -7.949 1 98.88 76 PHE A O 1
ATOM 644 N N . ASP A 1 77 ? 9.68 3.199 -7.18 1 98.69 77 ASP A N 1
ATOM 645 C CA . ASP A 1 77 ? 10.141 2.434 -8.336 1 98.69 77 ASP A CA 1
ATOM 646 C C . ASP A 1 77 ? 9.469 1.062 -8.383 1 98.69 77 ASP A C 1
ATOM 648 O O . ASP A 1 77 ? 9.078 0.6 -9.461 1 98.69 77 ASP A O 1
ATOM 652 N N . ALA A 1 78 ? 9.414 0.47 -7.242 1 98.88 78 ALA A N 1
ATOM 653 C CA . ALA A 1 78 ? 8.797 -0.853 -7.168 1 98.88 78 ALA A CA 1
ATOM 654 C C . ALA A 1 78 ? 7.301 -0.778 -7.449 1 98.88 78 ALA A C 1
ATOM 656 O O . ALA A 1 78 ? 6.758 -1.62 -8.164 1 98.88 78 ALA A O 1
ATOM 657 N N . ILE A 1 79 ? 6.633 0.257 -6.93 1 98.81 79 ILE A N 1
ATOM 658 C CA . ILE A 1 79 ? 5.211 0.438 -7.191 1 98.81 79 ILE A CA 1
ATOM 659 C C . ILE A 1 79 ? 4.984 0.641 -8.688 1 98.81 79 ILE A C 1
ATOM 661 O O . ILE A 1 79 ? 4.082 0.039 -9.273 1 98.81 79 ILE A O 1
ATOM 665 N N . ALA A 1 80 ? 5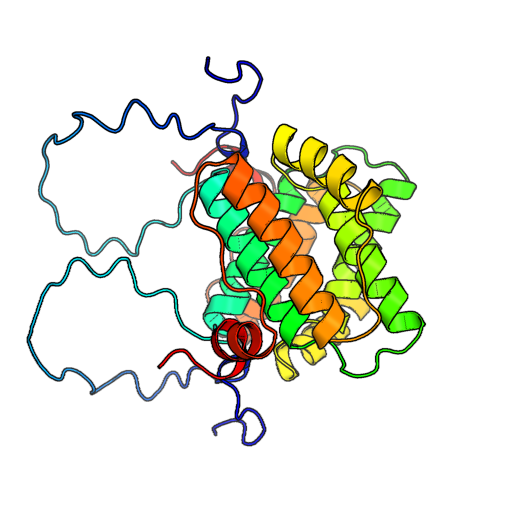.766 1.404 -9.289 1 98.62 80 ALA A N 1
ATOM 666 C CA . ALA A 1 80 ? 5.656 1.65 -10.719 1 98.62 80 ALA A CA 1
ATOM 667 C C . ALA A 1 80 ? 5.848 0.361 -11.516 1 98.62 80 ALA A C 1
ATOM 669 O O . ALA A 1 80 ? 5.188 0.149 -12.531 1 98.62 80 ALA A O 1
ATOM 670 N N . GLU A 1 81 ? 6.691 -0.457 -11.078 1 98.62 81 GLU A N 1
ATOM 671 C CA . GLU A 1 81 ? 7.039 -1.679 -11.797 1 98.62 81 GLU A CA 1
ATOM 672 C C . GLU A 1 81 ? 5.957 -2.74 -11.633 1 98.62 81 GLU A C 1
ATOM 674 O O . GLU A 1 81 ? 5.652 -3.475 -12.578 1 98.62 81 GLU A O 1
ATOM 679 N N . PHE A 1 82 ? 5.367 -2.791 -10.445 1 98.75 82 PHE A N 1
ATOM 680 C CA . PHE A 1 82 ? 4.633 -4.008 -10.117 1 98.75 82 PHE A CA 1
ATOM 681 C C . PHE A 1 82 ? 3.146 -3.707 -9.938 1 98.75 82 PHE A C 1
ATOM 683 O O . PHE A 1 82 ? 2.371 -4.59 -9.562 1 98.75 82 PHE A O 1
ATOM 690 N N . TYR A 1 83 ? 2.746 -2.406 -10.148 1 98.25 83 TYR A N 1
ATOM 691 C CA . TYR A 1 83 ? 1.323 -2.117 -10.008 1 98.25 83 TYR A CA 1
ATOM 692 C C . TYR A 1 83 ? 0.489 -3.074 -10.852 1 98.25 83 TYR A C 1
ATOM 694 O O . TYR A 1 83 ? 0.819 -3.338 -12.016 1 98.25 83 TYR A O 1
ATOM 702 N N . ALA A 1 84 ? -0.557 -3.584 -10.305 1 97.12 84 ALA A N 1
ATOM 703 C CA . ALA A 1 84 ? -1.263 -4.738 -10.859 1 97.12 84 ALA A CA 1
ATOM 704 C C . ALA A 1 84 ? -2.021 -4.359 -12.125 1 97.12 84 ALA A C 1
ATOM 706 O O . ALA A 1 84 ? -2.131 -5.168 -13.055 1 97.12 84 ALA A O 1
ATOM 707 N N . CYS A 1 85 ? -2.545 -3.203 -12.242 1 95.5 85 CYS A N 1
ATOM 708 C CA . CYS A 1 85 ? -3.281 -2.744 -13.414 1 95.5 85 CYS A CA 1
ATOM 709 C C . CYS A 1 85 ? -2.326 -2.295 -14.516 1 95.5 85 CYS A C 1
ATOM 711 O O . CYS A 1 85 ? -1.624 -1.293 -14.359 1 95.5 85 CYS A O 1
ATOM 713 N N . LYS A 1 86 ? -2.377 -2.949 -15.602 1 94.5 86 LYS A N 1
ATOM 714 C CA . LYS A 1 86 ? -1.374 -2.787 -16.656 1 94.5 86 LYS A CA 1
ATOM 715 C C . LYS A 1 86 ? -1.35 -1.352 -17.172 1 94.5 86 LYS A C 1
ATOM 717 O O . LYS A 1 86 ? -0.283 -0.74 -17.266 1 94.5 86 LYS A O 1
ATOM 722 N N . HIS A 1 87 ? -2.494 -0.852 -17.531 1 93.06 87 HIS A N 1
ATOM 723 C CA . HIS A 1 87 ? -2.484 0.49 -18.109 1 93.06 87 HIS A CA 1
ATOM 724 C C . HIS A 1 87 ? -2.23 1.544 -17.031 1 93.06 87 HIS A C 1
ATOM 726 O O . HIS A 1 87 ? -1.669 2.605 -17.312 1 93.06 87 HIS A O 1
ATOM 732 N N . CYS A 1 88 ? -2.615 1.347 -15.766 1 96.75 88 CYS A N 1
ATOM 733 C CA . CYS A 1 88 ? -2.277 2.229 -14.656 1 96.75 88 CYS A CA 1
ATOM 734 C C . CYS A 1 88 ? -0.772 2.25 -14.414 1 96.75 88 CYS A C 1
ATOM 736 O O . CYS A 1 88 ? -0.187 3.314 -14.203 1 96.75 88 CYS A O 1
ATOM 738 N N . LYS A 1 89 ? -0.273 1.064 -14.484 1 97.19 89 LYS A N 1
ATOM 739 C CA . LYS A 1 89 ? 1.17 0.881 -14.352 1 97.19 89 LYS A CA 1
ATOM 740 C C . LYS A 1 89 ? 1.923 1.682 -15.406 1 97.19 89 LYS A C 1
ATOM 742 O O . LYS A 1 89 ? 2.863 2.412 -15.094 1 97.19 89 LYS A O 1
ATOM 747 N N . ALA A 1 90 ? 1.541 1.491 -16.609 1 96.81 90 ALA A N 1
ATOM 748 C CA . ALA A 1 90 ? 2.182 2.209 -17.703 1 96.81 90 ALA A CA 1
ATOM 749 C C . ALA A 1 90 ? 2.088 3.719 -17.5 1 96.81 90 ALA A C 1
ATOM 751 O O . ALA A 1 90 ? 3.07 4.441 -17.703 1 96.81 90 ALA A O 1
ATOM 752 N N . HIS A 1 91 ? 0.955 4.168 -17.109 1 97.12 91 HIS A N 1
ATOM 753 C CA . HIS A 1 91 ? 0.773 5.598 -16.875 1 97.12 91 HIS A CA 1
ATOM 754 C C . HIS A 1 91 ? 1.681 6.082 -15.75 1 97.12 91 HIS A C 1
ATOM 756 O O . HIS A 1 91 ? 2.32 7.129 -15.867 1 97.12 91 HIS A O 1
ATOM 762 N N . PHE A 1 92 ? 1.717 5.371 -14.664 1 98 92 PHE A N 1
ATOM 763 C CA . PHE A 1 92 ? 2.5 5.801 -13.508 1 98 92 PHE A CA 1
ATOM 764 C C . PHE A 1 92 ? 3.988 5.801 -13.836 1 98 92 PHE A C 1
ATOM 766 O O . PHE A 1 92 ? 4.73 6.676 -13.383 1 98 92 PHE A O 1
ATOM 773 N N . GLN A 1 93 ? 4.406 4.824 -14.562 1 98.25 93 GLN A N 1
ATOM 774 C CA . GLN A 1 93 ? 5.805 4.766 -14.977 1 98.25 93 GLN A CA 1
ATOM 775 C C . GLN A 1 93 ? 6.195 6.016 -15.758 1 98.25 93 GLN A C 1
ATOM 777 O O . GLN A 1 93 ? 7.262 6.59 -15.531 1 98.25 93 GLN A O 1
ATOM 782 N N . GLN A 1 94 ? 5.371 6.43 -16.609 1 98.25 94 GLN A N 1
ATOM 783 C CA . GLN A 1 94 ? 5.641 7.648 -17.375 1 98.25 94 GLN A CA 1
ATOM 784 C C . GLN A 1 94 ? 5.57 8.883 -16.469 1 98.25 94 GLN A C 1
ATOM 786 O O . GLN A 1 94 ? 6.387 9.797 -16.609 1 98.25 94 GLN A O 1
ATOM 791 N N . ASP A 1 95 ? 4.641 8.891 -15.617 1 98 95 ASP A N 1
ATOM 792 C CA . ASP A 1 95 ? 4.43 10.039 -14.742 1 98 95 ASP A CA 1
ATOM 793 C C . ASP A 1 95 ? 5.637 10.266 -13.836 1 98 95 ASP A C 1
ATOM 795 O O . ASP A 1 95 ? 6.098 11.406 -13.68 1 98 95 ASP A O 1
ATOM 799 N N . ILE A 1 96 ? 6.191 9.227 -13.234 1 97.75 96 ILE A N 1
ATOM 800 C CA . ILE A 1 96 ? 7.258 9.398 -12.25 1 97.75 96 ILE A CA 1
ATOM 801 C C . ILE A 1 96 ? 8.57 9.727 -12.969 1 97.75 96 ILE A C 1
ATOM 803 O O . ILE A 1 96 ? 9.5 10.266 -12.359 1 97.75 96 ILE A O 1
ATOM 807 N N . LEU A 1 97 ? 8.695 9.328 -14.227 1 97.81 97 LEU A N 1
ATOM 808 C CA . LEU A 1 97 ? 9.852 9.758 -15.008 1 97.81 97 LEU A CA 1
ATOM 809 C C . LEU A 1 97 ? 9.836 11.266 -15.211 1 97.81 97 LEU A C 1
ATOM 811 O O . LEU A 1 97 ? 10.875 11.922 -15.102 1 97.81 97 LEU A O 1
ATOM 815 N N . LYS A 1 98 ? 8.695 11.789 -15.516 1 98.19 98 LYS A N 1
ATOM 816 C CA . LYS A 1 98 ? 8.523 13.227 -15.734 1 98.19 98 LYS A CA 1
ATOM 817 C C . LYS A 1 98 ? 8.539 13.984 -14.414 1 98.19 98 LYS A C 1
ATOM 819 O O . LYS A 1 98 ? 8.969 15.141 -14.359 1 98.19 98 LYS A O 1
ATOM 824 N N . ASN A 1 99 ? 8.062 13.398 -13.406 1 98.62 99 ASN A N 1
ATOM 825 C CA . ASN A 1 99 ? 7.941 13.953 -12.062 1 98.62 99 ASN A CA 1
ATOM 826 C C . ASN A 1 99 ? 8.539 13.016 -11.016 1 98.62 99 ASN A C 1
ATOM 828 O O . ASN A 1 99 ? 7.812 12.438 -10.203 1 98.62 99 ASN A O 1
ATOM 832 N N . PRO A 1 100 ? 9.875 12.992 -10.93 1 98.75 100 PRO A N 1
ATOM 833 C CA . PRO A 1 100 ? 10.461 12.055 -9.969 1 98.75 100 PRO A CA 1
ATOM 834 C C . PRO A 1 100 ? 10.07 12.375 -8.523 1 98.75 100 PRO A C 1
ATOM 836 O O . PRO A 1 100 ? 9.875 13.539 -8.172 1 98.75 100 PRO A O 1
ATOM 839 N N . PRO A 1 101 ? 9.945 11.305 -7.727 1 98.88 101 PRO A N 1
ATOM 840 C CA . PRO A 1 101 ? 9.562 11.531 -6.332 1 98.88 101 PRO A CA 1
ATOM 841 C C . PRO A 1 101 ? 10.469 12.531 -5.621 1 98.88 101 PRO A C 1
ATOM 843 O O . PRO A 1 101 ? 11.688 12.5 -5.805 1 98.88 101 PRO A O 1
ATOM 846 N N . ILE A 1 102 ? 9.891 13.414 -4.91 1 98.94 102 ILE A N 1
ATOM 847 C CA . ILE A 1 102 ? 10.625 14.344 -4.062 1 98.94 102 ILE A CA 1
ATOM 848 C C . ILE A 1 102 ? 10.625 13.836 -2.623 1 98.94 102 ILE A C 1
ATOM 850 O O . ILE A 1 102 ? 9.617 13.938 -1.919 1 98.94 102 ILE A O 1
ATOM 854 N N . VAL A 1 103 ? 11.742 13.32 -2.184 1 98.94 103 VAL A N 1
ATOM 855 C CA . VAL A 1 103 ? 11.789 12.531 -0.957 1 98.94 103 VAL A CA 1
ATOM 856 C C . VAL A 1 103 ? 12.664 13.242 0.079 1 98.94 103 VAL A C 1
ATOM 858 O O . VAL A 1 103 ? 13.203 12.609 0.986 1 98.94 103 VAL A O 1
ATOM 861 N N . THR A 1 104 ? 12.773 14.531 -0.077 1 98.88 104 THR A N 1
ATOM 862 C CA . THR A 1 104 ? 13.727 15.289 0.732 1 98.88 104 THR A CA 1
ATOM 863 C C . THR A 1 104 ? 13.172 15.531 2.133 1 98.88 104 THR A C 1
ATOM 865 O O . THR A 1 104 ? 13.922 15.867 3.053 1 98.88 104 THR A O 1
ATOM 868 N N . SER A 1 105 ? 11.875 15.461 2.311 1 98.88 105 SER A N 1
ATOM 869 C CA . SER A 1 105 ? 11.219 15.625 3.604 1 98.88 105 SER A CA 1
ATOM 870 C C . SER A 1 105 ? 9.805 15.062 3.58 1 98.88 105 SER A C 1
ATOM 872 O O . SER A 1 105 ? 9.242 14.82 2.508 1 98.88 105 SER A O 1
ATOM 874 N N . ARG A 1 106 ? 9.258 14.922 4.785 1 98.69 106 ARG A N 1
ATOM 875 C CA . ARG A 1 106 ? 7.859 14.555 4.949 1 98.69 106 ARG A CA 1
ATOM 876 C C . ARG A 1 106 ? 6.949 15.5 4.176 1 98.69 106 ARG A C 1
ATOM 878 O O . ARG A 1 106 ? 6.055 15.055 3.451 1 98.69 106 ARG A O 1
ATOM 885 N N . LYS A 1 107 ? 7.133 16.766 4.34 1 98.88 107 LYS A N 1
ATOM 886 C CA . LYS A 1 107 ? 6.332 17.781 3.664 1 98.88 107 LYS A CA 1
ATOM 887 C C . LYS A 1 107 ? 6.445 17.656 2.148 1 98.88 107 LYS A C 1
ATOM 889 O O . LYS A 1 107 ? 5.438 17.578 1.446 1 98.88 107 LYS A O 1
ATOM 894 N N . ASP A 1 108 ? 7.664 17.594 1.631 1 98.94 108 ASP A N 1
ATOM 895 C CA . ASP A 1 108 ? 7.898 17.531 0.192 1 98.94 108 ASP A CA 1
ATOM 896 C C . ASP A 1 108 ? 7.285 16.266 -0.41 1 98.94 108 ASP A C 1
ATOM 898 O O . ASP A 1 108 ? 6.633 16.328 -1.455 1 98.94 108 ASP A O 1
ATOM 902 N N . LEU A 1 109 ? 7.496 15.172 0.246 1 98.94 109 LEU A N 1
ATOM 903 C CA . LEU A 1 109 ? 6.988 13.891 -0.239 1 98.94 109 LEU A CA 1
ATOM 904 C C . LEU A 1 109 ? 5.461 13.883 -0.265 1 98.94 109 LEU A C 1
ATOM 906 O O . LEU A 1 109 ? 4.855 13.438 -1.24 1 98.94 109 LEU A O 1
ATOM 910 N N . SER A 1 110 ? 4.887 14.367 0.806 1 98.94 110 SER A N 1
ATOM 911 C CA . SER A 1 110 ? 3.432 14.367 0.924 1 98.94 110 SER A CA 1
ATOM 912 C C . SER A 1 110 ? 2.791 15.219 -0.164 1 98.94 110 SER A C 1
ATOM 914 O O . SER A 1 110 ? 1.791 14.82 -0.765 1 98.94 110 SER A O 1
ATOM 916 N N . ILE A 1 111 ? 3.338 16.344 -0.387 1 98.94 111 ILE A N 1
ATOM 917 C CA . ILE A 1 111 ? 2.814 17.25 -1.402 1 98.94 111 ILE A CA 1
ATOM 918 C C . ILE A 1 111 ? 2.998 16.625 -2.787 1 98.94 111 ILE A C 1
ATOM 920 O O . ILE A 1 111 ? 2.072 16.641 -3.604 1 98.94 111 ILE A O 1
ATOM 924 N N . TRP A 1 112 ? 4.156 16.141 -3.068 1 98.94 112 TRP A N 1
ATOM 925 C CA . TRP A 1 112 ? 4.418 15.484 -4.344 1 98.94 112 TRP A CA 1
ATOM 926 C C . TRP A 1 112 ? 3.404 14.375 -4.605 1 98.94 112 TRP A C 1
ATOM 928 O O . TRP A 1 112 ? 2.807 14.312 -5.684 1 98.94 112 TRP A O 1
ATOM 938 N N . LEU A 1 113 ? 3.246 13.516 -3.645 1 98.94 113 LEU A N 1
ATOM 939 C CA . LEU A 1 113 ? 2.342 12.375 -3.795 1 98.94 113 LEU A CA 1
ATOM 940 C C . LEU A 1 113 ? 0.92 12.852 -4.082 1 98.94 113 LEU A C 1
ATOM 942 O O . LEU A 1 113 ? 0.237 12.289 -4.941 1 98.94 113 LEU A O 1
ATOM 946 N N . CYS A 1 114 ? 0.498 13.875 -3.34 1 98.94 114 CYS A N 1
ATOM 947 C CA . CYS A 1 114 ? -0.829 14.445 -3.547 1 98.94 114 CYS A CA 1
ATOM 948 C C . CYS A 1 114 ? -0.978 14.977 -4.969 1 98.94 114 CYS A C 1
ATOM 950 O O . CYS A 1 114 ? -2.012 14.773 -5.605 1 98.94 114 CYS A O 1
ATOM 952 N N . GLN A 1 115 ? 0.004 15.594 -5.461 1 98.88 115 GLN A N 1
ATOM 953 C CA . GLN A 1 115 ? -0.033 16.141 -6.816 1 98.88 115 GLN A CA 1
ATOM 954 C C . GLN A 1 115 ? -0.106 15.023 -7.855 1 98.88 115 GLN A C 1
ATOM 956 O O . GLN A 1 115 ? -0.842 15.133 -8.836 1 98.88 115 GLN A O 1
ATOM 961 N N . ARG A 1 116 ? 0.671 14 -7.695 1 98.81 116 ARG A N 1
ATOM 962 C CA . ARG A 1 116 ? 0.571 12.852 -8.594 1 98.81 116 ARG A CA 1
ATOM 963 C C . ARG A 1 116 ? -0.833 12.258 -8.562 1 98.81 116 ARG A C 1
ATOM 965 O O . ARG A 1 116 ? -1.382 11.898 -9.609 1 98.81 116 ARG A O 1
ATOM 972 N N . HIS A 1 117 ? -1.379 12.07 -7.289 1 98.75 117 HIS A N 1
ATOM 973 C CA . HIS A 1 117 ? -2.732 11.547 -7.156 1 98.75 117 HIS A CA 1
ATOM 974 C C . HIS A 1 117 ? -3.742 12.438 -7.867 1 98.75 117 HIS A C 1
ATOM 976 O O . HIS A 1 117 ? -4.676 11.945 -8.508 1 98.75 117 HIS A O 1
ATOM 982 N N . ASN A 1 118 ? -3.59 13.758 -7.773 1 98.69 118 ASN A N 1
ATOM 983 C CA . ASN A 1 118 ? -4.469 14.695 -8.461 1 98.69 118 ASN A CA 1
ATOM 984 C C . ASN A 1 118 ? -4.359 14.555 -9.977 1 98.69 118 ASN A C 1
ATOM 986 O O . ASN A 1 118 ? -5.348 14.734 -10.695 1 98.69 118 ASN A O 1
ATOM 990 N N . ASP A 1 119 ? -3.18 14.305 -10.492 1 98.12 119 ASP A N 1
ATOM 991 C CA . ASP A 1 119 ? -3.047 14.047 -11.922 1 98.12 119 ASP A CA 1
ATOM 992 C C . ASP A 1 119 ? -3.939 12.883 -12.352 1 98.12 119 ASP A C 1
ATOM 994 O O . ASP A 1 119 ? -4.617 12.961 -13.375 1 98.12 119 ASP A O 1
ATOM 998 N N . VAL A 1 120 ? -3.936 11.805 -11.602 1 97.94 120 VAL A N 1
ATOM 999 C CA . VAL A 1 120 ? -4.781 10.648 -11.875 1 97.94 120 VAL A CA 1
ATOM 1000 C C . VAL A 1 120 ? -6.25 11.039 -11.734 1 97.94 120 VAL A C 1
ATOM 1002 O O . VAL A 1 120 ? -7.09 10.641 -12.539 1 97.94 120 VAL A O 1
ATOM 1005 N N . ASN A 1 121 ? -6.566 11.852 -10.617 1 97.56 121 ASN A N 1
ATOM 1006 C CA . ASN A 1 121 ? -7.934 12.328 -10.445 1 97.56 121 ASN A CA 1
ATOM 1007 C C . ASN A 1 121 ? -8.422 13.086 -11.672 1 97.56 121 ASN A C 1
ATOM 1009 O O . ASN A 1 121 ? -9.539 12.859 -12.141 1 97.56 121 ASN A O 1
ATOM 1013 N N . GLN A 1 122 ? -7.613 13.922 -12.156 1 97.62 122 GLN A N 1
ATOM 1014 C CA . GLN A 1 122 ? -7.977 14.703 -13.336 1 97.62 122 GLN A CA 1
ATOM 1015 C C . GLN A 1 122 ? -8.188 13.805 -14.547 1 97.62 122 GLN A C 1
ATOM 1017 O O . GLN A 1 122 ? -9.156 13.984 -15.297 1 97.62 122 GLN A O 1
ATOM 1022 N N . LEU A 1 123 ? -7.273 12.859 -14.734 1 95.56 123 LEU A N 1
ATOM 1023 C CA . LEU A 1 123 ? -7.398 11.906 -15.828 1 95.56 123 LEU A CA 1
ATOM 1024 C C . LEU A 1 123 ? -8.727 11.164 -15.758 1 95.56 123 LEU A C 1
ATOM 1026 O O . LEU A 1 123 ? -9.336 10.867 -16.781 1 95.56 123 LEU A O 1
ATOM 1030 N N . LEU A 1 124 ? -9.281 10.891 -14.578 1 95.25 124 LEU A N 1
ATOM 1031 C CA . LEU A 1 124 ? -10.484 10.094 -14.367 1 95.25 124 LEU A CA 1
ATOM 1032 C C . LEU A 1 124 ? -11.711 10.992 -14.234 1 95.25 124 LEU A C 1
ATOM 1034 O O . LEU A 1 124 ? -12.812 10.508 -13.977 1 95.25 124 LEU A O 1
ATOM 1038 N N . GLY A 1 125 ? -11.477 12.32 -14.305 1 96 125 GLY A N 1
ATOM 1039 C CA . GLY A 1 125 ? -12.586 13.258 -14.203 1 96 125 GLY A CA 1
ATOM 1040 C C . GLY A 1 125 ? -13.078 13.43 -12.773 1 96 125 GLY A C 1
ATOM 1041 O O . GLY A 1 125 ? -14.258 13.742 -12.555 1 96 125 GLY A O 1
ATOM 1042 N N . LYS A 1 126 ? -12.281 13.125 -11.836 1 96.31 126 LYS A N 1
ATOM 1043 C CA . LYS A 1 126 ? -12.609 13.289 -10.422 1 96.31 126 LYS A CA 1
ATOM 1044 C C . LYS A 1 126 ? -12.141 14.648 -9.906 1 96.31 126 LYS A C 1
ATOM 1046 O O . LYS A 1 126 ? -11.305 15.297 -10.531 1 96.31 126 LYS A O 1
ATOM 1051 N N . ALA A 1 127 ? -12.641 15.039 -8.789 1 97.12 127 ALA A N 1
ATOM 1052 C CA . ALA A 1 127 ? -12.25 16.297 -8.164 1 97.12 127 ALA A CA 1
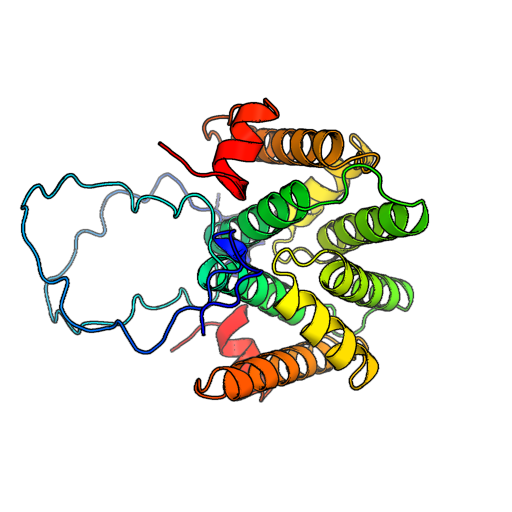ATOM 1053 C C . ALA A 1 127 ? -10.82 16.234 -7.648 1 97.12 127 ALA A C 1
ATOM 1055 O O . ALA A 1 127 ? -10.367 15.195 -7.188 1 97.12 127 ALA A O 1
ATOM 1056 N N . VAL A 1 128 ? -10.148 17.375 -7.758 1 97.44 128 VAL A N 1
ATOM 1057 C CA . VAL A 1 128 ? -8.797 17.453 -7.215 1 97.44 128 VAL A CA 1
ATOM 1058 C C . VAL A 1 128 ? -8.859 17.672 -5.707 1 97.44 128 VAL A C 1
ATOM 1060 O O . VAL A 1 128 ? -9.844 18.203 -5.191 1 97.44 128 VAL A O 1
ATOM 1063 N N . PHE A 1 129 ? -7.871 17.281 -5.059 1 97.62 129 PHE A N 1
ATOM 1064 C CA . PHE A 1 129 ? -7.703 17.422 -3.617 1 97.62 129 PHE A CA 1
ATOM 1065 C C . PHE A 1 129 ? -6.75 18.578 -3.301 1 97.62 129 PHE A C 1
ATOM 1067 O O . PHE A 1 129 ? -5.781 18.797 -4.027 1 97.62 129 PHE A O 1
ATOM 1074 N N . ASP A 1 130 ? -7.008 19.344 -2.197 1 98.31 130 ASP A N 1
ATOM 1075 C CA . ASP A 1 130 ? -6.117 20.406 -1.734 1 98.31 130 ASP A CA 1
ATOM 1076 C C . ASP A 1 130 ? -4.805 19.828 -1.209 1 98.31 130 ASP A C 1
ATOM 1078 O O . ASP A 1 130 ? -4.777 19.188 -0.152 1 98.31 130 ASP A O 1
ATOM 1082 N N . CYS A 1 131 ? -3.664 20.125 -1.87 1 98.81 131 CYS A N 1
ATOM 1083 C CA . CYS A 1 131 ? -2.381 19.516 -1.544 1 98.81 131 CYS A CA 1
ATOM 1084 C C . CYS A 1 131 ? -1.567 20.422 -0.621 1 98.81 131 CYS A C 1
ATOM 1086 O O . CYS A 1 131 ? -0.357 20.234 -0.477 1 98.81 131 CYS A O 1
ATOM 1088 N N . SER A 1 132 ? -2.238 21.391 0.015 1 98.75 132 SER A N 1
ATOM 1089 C CA . SER A 1 132 ? -1.508 22.109 1.055 1 98.75 132 SER A CA 1
ATOM 1090 C C . SER A 1 132 ? -1.075 21.172 2.174 1 98.75 132 SER A C 1
ATOM 1092 O O . SER A 1 132 ? -1.814 20.25 2.543 1 98.75 132 SER A O 1
ATOM 1094 N N . PHE A 1 133 ? 0.095 21.453 2.689 1 98.38 133 PHE A N 1
ATOM 1095 C CA . PHE A 1 133 ? 0.624 20.531 3.682 1 98.38 133 PHE A CA 1
ATOM 1096 C C . PHE A 1 133 ? -0.287 20.469 4.902 1 98.38 133 PHE A C 1
ATOM 1098 O O . PHE A 1 133 ? -0.458 19.406 5.5 1 98.38 133 PHE A O 1
ATOM 1105 N N . GLU A 1 134 ? -0.835 21.562 5.297 1 97 134 GLU A N 1
ATOM 1106 C CA . GLU A 1 134 ? -1.757 21.609 6.43 1 97 134 GLU A CA 1
ATOM 1107 C C . GLU A 1 134 ? -2.951 20.688 6.207 1 97 134 GLU A C 1
ATOM 1109 O O . GLU A 1 134 ? -3.352 19.953 7.113 1 97 134 GLU A O 1
ATOM 1114 N N . ASN A 1 135 ? -3.484 20.703 5.066 1 97.31 135 ASN A N 1
ATOM 1115 C CA . ASN A 1 135 ? -4.621 19.859 4.746 1 97.31 135 ASN A CA 1
ATOM 1116 C C . ASN A 1 135 ? -4.227 18.375 4.727 1 97.31 135 ASN A C 1
ATOM 1118 O O . ASN A 1 135 ? -4.992 17.516 5.168 1 97.31 135 ASN A O 1
ATOM 1122 N N . LEU A 1 136 ? -3.055 18.094 4.156 1 97.94 136 LEU A N 1
ATOM 1123 C CA . LEU A 1 136 ? -2.562 16.719 4.117 1 97.94 136 LEU A CA 1
ATOM 1124 C C . LEU A 1 136 ? -2.318 16.188 5.523 1 97.94 136 LEU A C 1
ATOM 1126 O O . LEU A 1 136 ? -2.646 15.031 5.82 1 97.94 136 LEU A O 1
ATOM 1130 N N . GLU A 1 137 ? -1.765 17 6.363 1 96.19 137 GLU A N 1
ATOM 1131 C CA . GLU A 1 137 ? -1.575 16.594 7.758 1 96.19 137 GLU A CA 1
ATOM 1132 C C . GLU A 1 137 ? -2.912 16.312 8.438 1 96.19 137 GLU A C 1
ATOM 1134 O O . GLU A 1 137 ? -3.047 15.344 9.18 1 96.19 137 GLU A O 1
ATOM 1139 N N . ARG A 1 138 ? -3.83 17.172 8.188 1 94.56 138 ARG A N 1
ATOM 1140 C CA . ARG A 1 138 ? -5.152 16.984 8.781 1 94.56 138 ARG A CA 1
ATOM 1141 C C . ARG A 1 138 ? -5.797 15.695 8.289 1 94.56 138 ARG A C 1
ATOM 1143 O O . ARG A 1 138 ? -6.258 14.883 9.094 1 94.56 138 ARG A O 1
ATOM 1150 N N . ARG A 1 139 ? -5.809 15.43 7.082 1 95.12 139 ARG A N 1
ATOM 1151 C CA . ARG A 1 139 ? -6.492 14.289 6.484 1 95.12 139 ARG A CA 1
ATOM 1152 C C . ARG A 1 139 ? -5.848 12.977 6.914 1 95.12 139 ARG A C 1
ATOM 1154 O O . ARG A 1 139 ? -6.539 11.977 7.133 1 95.12 139 ARG A O 1
ATOM 1161 N N . TRP A 1 140 ? -4.512 12.984 7.031 1 95.88 140 TRP A N 1
ATOM 1162 C CA . TRP A 1 140 ? -3.838 11.688 7.078 1 95.88 140 TRP A CA 1
ATOM 1163 C C . TRP A 1 140 ? -3.172 11.469 8.43 1 95.88 140 TRP A C 1
ATOM 1165 O O . TRP A 1 140 ? -2.682 10.375 8.719 1 95.88 140 TRP A O 1
ATOM 1175 N N . ARG A 1 141 ? -3.186 12.492 9.273 1 93.62 141 ARG A N 1
ATOM 1176 C CA . ARG A 1 141 ? -2.426 12.297 10.508 1 93.62 141 ARG A CA 1
ATOM 1177 C C . ARG A 1 141 ? -3.18 12.844 11.711 1 93.62 141 ARG A C 1
ATOM 1179 O O . ARG A 1 141 ? -3.311 12.172 12.734 1 93.62 141 ARG A O 1
ATOM 1186 N N . THR A 1 142 ? -3.773 14.039 11.633 1 90.56 142 THR A N 1
ATOM 1187 C CA . THR A 1 142 ? -4.195 14.711 12.859 1 90.56 142 THR A CA 1
ATOM 1188 C C . THR A 1 142 ? -5.715 14.727 12.969 1 90.56 142 THR A C 1
ATOM 1190 O O . THR A 1 142 ? -6.262 14.969 14.047 1 90.56 142 THR A O 1
ATOM 1193 N N . GLY A 1 143 ? -6.461 14.383 11.992 1 84.88 143 GLY A N 1
ATOM 1194 C CA . GLY A 1 143 ? -7.91 14.281 12.078 1 84.88 143 GLY A CA 1
ATOM 1195 C C . GLY A 1 143 ? -8.633 15.281 11.203 1 84.88 143 GLY A C 1
ATOM 1196 O O . GLY A 1 143 ? -8.117 16.359 10.93 1 84.88 143 GLY A O 1
ATOM 1197 N N . CYS A 1 144 ? -9.867 14.695 10.727 1 67.62 144 CYS A N 1
ATOM 1198 C CA . CYS A 1 144 ? -10.742 15.539 9.914 1 67.62 144 CYS A CA 1
ATOM 1199 C C . CYS A 1 144 ? -11.852 16.156 10.766 1 67.62 144 CYS A C 1
ATOM 1201 O O . CYS A 1 144 ? -12.297 15.547 11.742 1 67.62 144 CYS A O 1
ATOM 1203 N N . GLN A 1 145 ? -12.016 17.406 10.992 1 57.06 145 GLN A N 1
ATOM 1204 C CA . GLN A 1 145 ? -13.102 18.062 11.727 1 57.06 145 GLN A CA 1
ATOM 1205 C C . GLN A 1 145 ? -14.453 17.781 11.07 1 57.06 145 GLN A C 1
ATOM 1207 O O . GLN A 1 145 ? -14.531 17.625 9.852 1 57.06 145 GLN A O 1
ATOM 1212 N N . MET B 1 1 ? -3.521 -2.006 28.891 1 25.34 1 MET B N 1
ATOM 1213 C CA . MET B 1 1 ? -2.604 -0.876 29 1 25.34 1 MET B CA 1
ATOM 1214 C C . MET B 1 1 ? -2.453 -0.168 27.656 1 25.34 1 MET B C 1
ATOM 1216 O O . MET B 1 1 ? -2.125 -0.799 26.656 1 25.34 1 MET B O 1
ATOM 1220 N N . SER B 1 2 ? -3.189 0.861 27.422 1 34.69 2 SER B N 1
ATOM 1221 C CA . SER B 1 2 ? -3.035 1.778 26.297 1 34.69 2 SER B CA 1
ATOM 1222 C C . SER B 1 2 ? -1.564 2.02 25.984 1 34.69 2 SER B C 1
ATOM 1224 O O . SER B 1 2 ? -0.759 2.262 26.875 1 34.69 2 SER B O 1
ATOM 1226 N N . ASP B 1 3 ? -1.085 1.444 25.031 1 37.44 3 ASP B N 1
ATOM 1227 C CA . ASP B 1 3 ? 0.309 1.786 24.766 1 37.44 3 ASP B CA 1
ATOM 1228 C C . ASP B 1 3 ? 0.535 3.293 24.875 1 37.44 3 ASP B C 1
ATOM 1230 O O . ASP B 1 3 ? -0.031 4.066 24.094 1 37.44 3 ASP B O 1
ATOM 1234 N N . LYS B 1 4 ? 0.8 3.805 26 1 45.22 4 LYS B N 1
ATOM 1235 C CA . LYS B 1 4 ? 1.064 5.203 26.328 1 45.22 4 LYS B CA 1
ATOM 1236 C C . LYS B 1 4 ? 1.767 5.918 25.172 1 45.22 4 LYS B C 1
ATOM 1238 O O . LYS B 1 4 ? 1.73 7.145 25.078 1 45.22 4 LYS B O 1
ATOM 1243 N N . ASN B 1 5 ? 2.453 5.133 24.328 1 43.03 5 ASN B N 1
ATOM 1244 C CA . ASN B 1 5 ? 3.254 5.766 23.297 1 43.03 5 ASN B CA 1
ATOM 1245 C C . ASN B 1 5 ? 2.459 5.945 22 1 43.03 5 ASN B C 1
ATOM 1247 O O . ASN B 1 5 ? 2.979 6.465 21.016 1 43.03 5 ASN B O 1
ATOM 1251 N N . CYS B 1 6 ? 1.298 5.359 22.062 1 53.53 6 CYS B N 1
ATOM 1252 C CA . CYS B 1 6 ? 0.569 5.492 20.812 1 53.53 6 CYS B CA 1
ATOM 1253 C C . CYS B 1 6 ? -0.556 6.512 20.938 1 53.53 6 CYS B C 1
ATOM 1255 O O . CYS B 1 6 ? -1.646 6.184 21.406 1 53.53 6 CYS B O 1
ATOM 1257 N N . PHE B 1 7 ? -0.193 7.871 20.891 1 50.66 7 PHE B N 1
ATOM 1258 C CA . PHE B 1 7 ? -1.206 8.914 20.969 1 50.66 7 PHE B CA 1
ATOM 1259 C C . PHE B 1 7 ? -1.88 9.133 19.625 1 50.66 7 PHE B C 1
ATOM 1261 O O . PHE B 1 7 ? -2.932 9.766 19.547 1 50.66 7 PHE B O 1
ATOM 1268 N N . GLU B 1 8 ? -1.333 8.406 18.578 1 70 8 GLU B N 1
ATOM 1269 C CA . GLU B 1 8 ? -1.9 8.711 17.266 1 70 8 GLU B CA 1
ATOM 1270 C C . GLU B 1 8 ? -2.818 7.594 16.781 1 70 8 GLU B C 1
ATOM 1272 O O . GLU B 1 8 ? -2.635 6.43 17.156 1 70 8 GLU B O 1
ATOM 1277 N N . PRO B 1 9 ? -3.891 8.039 16.156 1 65.25 9 PRO B N 1
ATOM 1278 C CA . PRO B 1 9 ? -4.84 7.047 15.648 1 65.25 9 PRO B CA 1
ATOM 1279 C C . PRO B 1 9 ? -4.148 5.867 14.969 1 65.25 9 PRO B C 1
ATOM 1281 O O . PRO B 1 9 ? -4.648 4.742 15.016 1 65.25 9 PRO B O 1
ATOM 1284 N N . ILE B 1 10 ? -3.047 6.105 14.453 1 77.56 10 ILE B N 1
ATOM 1285 C CA . ILE B 1 10 ? -2.334 5.09 13.688 1 77.56 10 ILE B CA 1
ATOM 1286 C C . ILE B 1 10 ? -1.721 4.066 14.641 1 77.56 10 ILE B C 1
ATOM 1288 O O . ILE B 1 10 ? -1.345 2.967 14.227 1 77.56 10 ILE B O 1
ATOM 1292 N N . CYS B 1 11 ? -1.646 4.418 15.828 1 70.88 11 CYS B N 1
ATOM 1293 C CA . CYS B 1 11 ? -1.064 3.506 16.812 1 70.88 11 CYS B CA 1
ATOM 1294 C C . CYS B 1 11 ? -2.139 2.936 17.719 1 70.88 11 CYS B C 1
ATOM 1296 O O . CYS B 1 11 ? -1.841 2.135 18.609 1 70.88 11 CYS B O 1
ATOM 1298 N N . GLU B 1 12 ? -3.396 3.484 17.656 1 60 12 GLU B N 1
ATOM 1299 C CA . GLU B 1 12 ? -4.453 3.074 18.578 1 60 12 GLU B CA 1
ATOM 1300 C C . GLU B 1 12 ? -4.645 1.561 18.562 1 60 12 GLU B C 1
ATOM 1302 O O . GLU B 1 12 ? -4.707 0.949 17.5 1 60 12 GLU B O 1
ATOM 1307 N N . LYS B 1 13 ? -4.195 0.979 19.781 1 52.81 13 LYS B N 1
ATOM 1308 C CA . LYS B 1 13 ? -4.457 -0.448 19.953 1 52.81 13 LYS B CA 1
ATOM 1309 C C . LYS B 1 13 ? -5.957 -0.725 20.016 1 52.81 13 LYS B C 1
ATOM 1311 O O . LYS B 1 13 ? -6.691 -0.016 20.719 1 52.81 13 LYS B O 1
ATOM 1316 N N . GLU B 1 14 ? -6.547 -1.205 19.094 1 47.06 14 GLU B N 1
ATOM 1317 C CA . GLU B 1 14 ? -7.934 -1.6 19.312 1 47.06 14 GLU B CA 1
ATOM 1318 C C . GLU B 1 14 ? -8.086 -2.402 20.609 1 47.06 14 GLU B C 1
ATOM 1320 O O . GLU B 1 14 ? -7.438 -3.439 20.781 1 47.06 14 GLU B O 1
ATOM 1325 N N . ASP B 1 15 ? -8.203 -1.762 21.703 1 38.5 15 ASP B N 1
ATOM 1326 C CA . ASP B 1 15 ? -8.602 -2.477 22.906 1 38.5 15 ASP B CA 1
ATOM 1327 C C . ASP B 1 15 ? -9.766 -3.426 22.625 1 38.5 15 ASP B C 1
ATOM 1329 O O . ASP B 1 15 ? -10.836 -2.99 22.219 1 38.5 15 ASP B O 1
ATOM 1333 N N . ILE B 1 16 ? -9.523 -4.645 22.516 1 36.12 16 ILE B N 1
ATOM 1334 C CA . ILE B 1 16 ? -10.516 -5.719 22.469 1 36.12 16 ILE B CA 1
ATOM 1335 C C . ILE B 1 16 ? -11.594 -5.473 23.516 1 36.12 16 ILE B C 1
ATOM 1337 O O . ILE B 1 16 ? -12.734 -5.918 23.375 1 36.12 16 ILE B O 1
ATOM 1341 N N . LEU B 1 17 ? -11.273 -4.879 24.734 1 33.66 17 LEU B N 1
ATOM 1342 C CA . LEU B 1 17 ? -12.227 -4.984 25.828 1 33.66 17 LEU B CA 1
ATOM 1343 C C . LEU B 1 17 ? -13.414 -4.055 25.609 1 33.66 17 LEU B C 1
ATOM 1345 O O . LEU B 1 17 ? -14.484 -4.258 26.188 1 33.66 17 LEU B O 1
ATOM 1349 N N . ASN B 1 18 ? -13.211 -2.855 25.094 1 33.81 18 ASN B N 1
ATOM 1350 C CA . ASN B 1 18 ? -14.359 -1.965 25.234 1 33.81 18 ASN B CA 1
ATOM 1351 C C . ASN B 1 18 ? -15.414 -2.242 24.156 1 33.81 18 ASN B C 1
ATOM 1353 O O . ASN B 1 18 ? -15.602 -1.438 23.25 1 33.81 18 ASN B O 1
ATOM 1357 N N . PHE B 1 19 ? -15.609 -3.436 23.719 1 32.97 19 PHE B N 1
ATOM 1358 C CA . PHE B 1 19 ? -16.719 -3.691 22.812 1 32.97 19 PHE B CA 1
ATOM 1359 C C . PHE B 1 19 ? -18.047 -3.369 23.484 1 32.97 19 PHE B C 1
ATOM 1361 O O . PHE B 1 19 ? -19.109 -3.697 22.938 1 32.97 19 PHE B O 1
ATOM 1368 N N . LYS B 1 20 ? -18.047 -2.99 24.828 1 28.44 20 LYS B N 1
ATOM 1369 C CA . LYS B 1 20 ? -19.391 -3.041 25.375 1 28.44 20 LYS B CA 1
ATOM 1370 C C . LYS B 1 20 ? -20.312 -2.025 24.688 1 28.44 20 LYS B C 1
ATOM 1372 O O . LYS B 1 20 ? -21.391 -2.375 24.203 1 28.44 20 LYS B O 1
ATOM 1377 N N . SER B 1 21 ? -20.75 -0.95 25.469 1 27.91 21 SER B N 1
ATOM 1378 C CA . SER B 1 21 ? -22.078 -0.377 25.656 1 27.91 21 SER B CA 1
ATOM 1379 C C . SER B 1 21 ? -22.359 0.73 24.641 1 27.91 21 SER B C 1
ATOM 1381 O O . SER B 1 21 ? -23.328 1.476 24.781 1 27.91 21 SER B O 1
ATOM 1383 N N . LYS B 1 22 ? -21.422 1.304 23.906 1 28.05 22 LYS B N 1
ATOM 1384 C CA . LYS B 1 22 ? -21.984 2.564 23.422 1 28.05 22 LYS B CA 1
ATOM 1385 C C . LYS B 1 22 ? -23.062 2.32 22.375 1 28.05 22 LYS B C 1
ATOM 1387 O O . LYS B 1 22 ? -22.75 2.172 21.188 1 28.05 22 LYS B O 1
ATOM 1392 N N . LYS B 1 23 ? -24.141 1.646 22.703 1 28.8 23 LYS B N 1
ATOM 1393 C CA . LYS B 1 23 ? -25.375 1.576 21.922 1 28.8 23 LYS B CA 1
ATOM 1394 C C . LYS B 1 23 ? -25.953 2.969 21.688 1 28.8 23 LYS B C 1
ATOM 1396 O O . LYS B 1 23 ? -27.141 3.111 21.406 1 28.8 23 LYS B O 1
ATOM 1401 N N . ARG B 1 24 ? -25.406 4.117 22.203 1 23.94 24 ARG B N 1
ATOM 1402 C CA . ARG B 1 24 ? -26.453 5.133 22.312 1 23.94 24 ARG B CA 1
ATOM 1403 C C . ARG B 1 24 ? -27.062 5.445 20.953 1 23.94 24 ARG B C 1
ATOM 1405 O O . ARG B 1 24 ? -26.469 5.145 19.906 1 23.94 24 ARG B O 1
ATOM 1412 N N . SER B 1 25 ? -27.688 6.75 20.719 1 23.67 25 SER B N 1
ATOM 1413 C CA . SER B 1 25 ? -28.953 7.297 20.234 1 23.67 25 SER B CA 1
ATOM 1414 C C . SER B 1 25 ? -28.953 7.438 18.703 1 23.67 25 SER B C 1
ATOM 1416 O O . SER B 1 25 ? -29.891 6.984 18.031 1 23.67 25 SER B O 1
ATOM 1418 N N . LYS B 1 26 ? -28.75 8.734 18.172 1 28.28 26 LYS B N 1
ATOM 1419 C CA . LYS B 1 26 ? -29.578 9.523 17.266 1 28.28 26 LYS B CA 1
ATOM 1420 C C . LYS B 1 26 ? -29.516 8.984 15.844 1 28.28 26 LYS B C 1
ATOM 1422 O O . LYS B 1 26 ? -28.516 8.422 15.43 1 28.28 26 LYS B O 1
ATOM 1427 N N . LEU B 1 27 ? -30.703 9.148 14.891 1 28.47 27 LEU B N 1
ATOM 1428 C CA . LEU B 1 27 ? -31.547 8.82 13.75 1 28.47 27 LEU B CA 1
ATOM 1429 C C . LEU B 1 27 ? -30.781 9.031 12.438 1 28.47 27 LEU B C 1
ATOM 1431 O O . LEU B 1 27 ? -30.938 8.25 11.5 1 28.47 27 LEU B O 1
ATOM 1435 N N . GLN B 1 28 ? -30.312 10.375 12.141 1 29.75 28 GLN B N 1
ATOM 1436 C CA . GLN B 1 28 ? -30.578 10.859 10.789 1 29.75 28 GLN B CA 1
ATOM 1437 C C . GLN B 1 28 ? -29.766 10.102 9.758 1 29.75 28 GLN B C 1
ATOM 1439 O O . GLN B 1 28 ? -28.562 9.867 9.953 1 29.75 28 GLN B O 1
ATOM 1444 N N . PHE B 1 29 ? -30.375 9.305 8.93 1 27.69 29 PHE B N 1
ATOM 1445 C CA . PHE B 1 29 ? -30.016 8.5 7.766 1 27.69 29 PHE B CA 1
ATOM 1446 C C . PHE B 1 29 ? -29.141 9.289 6.805 1 27.69 29 PHE B C 1
ATOM 1448 O O . PHE B 1 29 ? -29.594 9.727 5.746 1 27.69 29 PHE B O 1
ATOM 1455 N N . GLU B 1 30 ? -28.641 10.484 7.129 1 30.09 30 GLU B N 1
ATOM 1456 C CA . GLU B 1 30 ? -28.047 11.125 5.957 1 30.09 30 GLU B CA 1
ATOM 1457 C C . GLU B 1 30 ? -27.109 10.172 5.227 1 30.09 30 GLU B C 1
ATOM 1459 O O . GLU B 1 30 ? -26.344 9.43 5.855 1 30.09 30 GLU B O 1
ATOM 1464 N N . GLU B 1 31 ? -27.484 9.68 4.105 1 32.78 31 GLU B N 1
ATOM 1465 C CA . GLU B 1 31 ? -26.75 8.945 3.086 1 32.78 31 GLU B CA 1
ATOM 1466 C C . GLU B 1 31 ? -25.25 9.242 3.162 1 32.78 31 GLU B C 1
ATOM 1468 O O . GLU B 1 31 ? -24.781 10.211 2.559 1 32.78 31 GLU B O 1
ATOM 1473 N N . GLU B 1 32 ? -24.719 9.422 4.324 1 32.72 32 GLU B N 1
ATOM 1474 C CA . GLU B 1 32 ? -23.328 9.844 4.48 1 32.72 32 GLU B CA 1
ATOM 1475 C C . GLU B 1 32 ? -22.391 8.984 3.633 1 32.72 32 GLU B C 1
ATOM 1477 O O . GLU B 1 32 ? -22.484 7.758 3.643 1 32.72 32 GLU B O 1
ATOM 1482 N N . GLN B 1 33 ? -22.141 9.383 2.453 1 38.91 33 GLN B N 1
ATOM 1483 C CA . GLN B 1 33 ? -21.016 8.734 1.789 1 38.91 33 GLN B CA 1
ATOM 1484 C C . GLN B 1 33 ? -20.109 8.031 2.797 1 38.91 33 GLN B C 1
ATOM 1486 O O . GLN B 1 33 ? -19.922 8.516 3.916 1 38.91 33 GLN B O 1
ATOM 1491 N N . PRO B 1 34 ? -20.109 6.785 3 1 43 34 PRO B N 1
ATOM 1492 C CA . PRO B 1 34 ? -19.281 6.152 4.02 1 43 34 PRO B CA 1
ATOM 1493 C C . PRO B 1 34 ? -18.094 7.02 4.434 1 43 34 PRO B C 1
ATOM 1495 O O . PRO B 1 34 ? -17.312 7.461 3.58 1 43 34 PRO B O 1
ATOM 1498 N N . SER B 1 35 ? -18.25 7.949 5.355 1 51.94 35 SER B N 1
ATOM 1499 C CA . SER B 1 35 ? -17.234 8.828 5.941 1 51.94 35 SER B CA 1
ATOM 1500 C C . SER B 1 35 ? -15.891 8.125 6.062 1 51.94 35 SER B C 1
ATOM 1502 O O . SER B 1 35 ? -15.789 7.082 6.707 1 51.94 35 SER B O 1
ATOM 1504 N N . GLN B 1 36 ? -15.039 8.211 4.969 1 64.31 36 GLN B N 1
ATOM 1505 C CA . GLN B 1 36 ? -13.68 7.691 5.055 1 64.31 36 GLN B CA 1
ATOM 1506 C C . GLN B 1 36 ? -13.023 8.086 6.371 1 64.31 36 GLN B C 1
ATOM 1508 O O . GLN B 1 36 ? -13.141 9.234 6.809 1 64.31 36 GLN B O 1
ATOM 1513 N N . GLU B 1 37 ? -12.695 7.059 7.215 1 78.94 37 GLU B N 1
ATOM 1514 C CA . GLU B 1 37 ? -11.953 7.254 8.453 1 78.94 37 GLU B CA 1
ATOM 1515 C C . GLU B 1 37 ? -10.859 8.305 8.281 1 78.94 37 GLU B C 1
ATOM 1517 O O . GLU B 1 37 ? -10.094 8.266 7.312 1 78.94 37 GLU B O 1
ATOM 1522 N N . CYS B 1 38 ? -10.922 9.336 9.117 1 85.06 38 CYS B N 1
ATOM 1523 C CA . CYS B 1 38 ? -9.977 10.445 9.062 1 85.06 38 CYS B CA 1
ATOM 1524 C C . CYS B 1 38 ? -9.5 10.82 10.461 1 85.06 38 CYS B C 1
ATOM 1526 O O . CYS B 1 38 ? -10.289 11.297 11.281 1 85.06 38 CYS B O 1
ATOM 1528 N N . PRO B 1 39 ? -8.117 10.602 10.656 1 91.31 39 PRO B N 1
ATOM 1529 C CA . PRO B 1 39 ? -7.176 9.852 9.828 1 91.31 39 PRO B CA 1
ATOM 1530 C C . PRO B 1 39 ? -7.379 8.344 9.922 1 91.31 39 PRO B C 1
ATOM 1532 O O . PRO B 1 39 ? -8.25 7.879 10.664 1 91.31 39 PRO B O 1
ATOM 1535 N N . LEU B 1 40 ? -6.633 7.613 9.141 1 92.25 40 LEU B N 1
ATOM 1536 C CA . LEU B 1 40 ? -6.691 6.164 9.273 1 92.25 40 LEU B CA 1
ATOM 1537 C C . LEU B 1 40 ? -6.156 5.715 10.625 1 92.25 40 LEU B C 1
ATOM 1539 O O . LEU B 1 40 ? -5.199 6.293 11.141 1 92.25 40 LEU B O 1
ATOM 1543 N N . ASN B 1 41 ? -6.762 4.75 11.148 1 91.56 41 ASN B N 1
ATOM 1544 C CA . ASN B 1 41 ? -6.191 4.098 12.32 1 91.56 41 ASN B CA 1
ATOM 1545 C C . ASN B 1 41 ? -5.363 2.875 11.938 1 91.56 41 ASN B C 1
ATOM 1547 O O . ASN B 1 41 ? -5.25 2.547 10.758 1 91.56 41 ASN B O 1
ATOM 1551 N N . ARG B 1 42 ? -4.738 2.281 12.875 1 92.56 42 ARG B N 1
ATOM 1552 C CA . ARG B 1 42 ? -3.859 1.136 12.664 1 92.56 42 ARG B CA 1
ATOM 1553 C C . ARG B 1 42 ? -4.559 0.052 11.852 1 92.56 42 ARG B C 1
ATOM 1555 O O . ARG B 1 42 ? -3.99 -0.474 10.891 1 92.56 42 ARG B O 1
ATOM 1562 N N . SER B 1 43 ? -5.77 -0.287 12.242 1 92.62 43 SER B N 1
ATOM 1563 C CA . SER B 1 43 ? -6.508 -1.38 11.617 1 92.62 43 SER B CA 1
ATOM 1564 C C . SER B 1 43 ? -6.812 -1.071 10.156 1 92.62 43 SER B C 1
ATOM 1566 O O . SER B 1 43 ? -6.582 -1.906 9.281 1 92.62 43 SER B O 1
ATOM 1568 N N . THR B 1 44 ? -7.34 0.125 9.906 1 94.31 44 THR B N 1
ATOM 1569 C CA . THR B 1 44 ? -7.699 0.475 8.539 1 94.31 44 THR B CA 1
ATOM 1570 C C . THR B 1 44 ? -6.449 0.652 7.68 1 94.31 44 THR B C 1
ATOM 1572 O O . THR B 1 44 ? -6.426 0.24 6.516 1 94.31 44 THR B O 1
ATOM 1575 N N . TYR B 1 45 ? -5.418 1.315 8.312 1 96.19 45 TYR B N 1
ATOM 1576 C CA . TYR B 1 45 ? -4.152 1.435 7.594 1 96.19 45 TYR B CA 1
ATOM 1577 C C . TYR B 1 45 ? -3.6 0.061 7.23 1 96.19 45 TYR B C 1
ATOM 1579 O O . TYR B 1 45 ? -3.186 -0.167 6.094 1 96.19 45 TYR B O 1
ATOM 1587 N N . GLY B 1 46 ? -3.629 -0.822 8.195 1 97.19 46 GLY B N 1
ATOM 1588 C CA . GLY B 1 46 ? -3.195 -2.188 7.945 1 97.19 46 GLY B CA 1
ATOM 1589 C C . GLY B 1 46 ? -3.99 -2.879 6.855 1 97.19 46 GLY B C 1
ATOM 1590 O O . GLY B 1 46 ? -3.418 -3.545 5.988 1 97.19 46 GLY B O 1
ATOM 1591 N N . ASN B 1 47 ? -5.25 -2.746 6.922 1 96.44 47 ASN B N 1
ATOM 1592 C CA . ASN B 1 47 ? -6.117 -3.354 5.922 1 96.44 47 ASN B CA 1
ATOM 1593 C C . ASN B 1 47 ? -5.777 -2.869 4.516 1 96.44 47 ASN B C 1
ATOM 1595 O O . ASN B 1 47 ? -5.672 -3.672 3.586 1 96.44 47 ASN B O 1
ATOM 1599 N N . TYR B 1 48 ? -5.621 -1.577 4.363 1 97.06 48 TYR B N 1
ATOM 1600 C CA . TYR B 1 48 ? -5.238 -1.031 3.068 1 97.06 48 TYR B CA 1
ATOM 1601 C C . TYR B 1 48 ? -3.896 -1.593 2.613 1 97.06 48 TYR B C 1
ATOM 1603 O O . TYR B 1 48 ? -3.74 -1.982 1.454 1 97.06 48 TYR B O 1
ATOM 1611 N N . THR B 1 49 ? -2.955 -1.71 3.541 1 98.56 49 THR B N 1
ATOM 1612 C CA . THR B 1 49 ? -1.603 -2.158 3.225 1 98.56 49 THR B CA 1
ATOM 1613 C C . THR B 1 49 ? -1.606 -3.617 2.781 1 98.56 49 THR B C 1
ATOM 1615 O O . THR B 1 49 ? -1.041 -3.957 1.74 1 98.56 49 THR B O 1
ATOM 1618 N N . TRP B 1 50 ? -2.303 -4.473 3.469 1 98.69 50 TRP B N 1
ATOM 1619 C CA . TRP B 1 50 ? -2.334 -5.895 3.143 1 98.69 50 TRP B CA 1
ATOM 1620 C C . TRP B 1 50 ? -3.025 -6.133 1.804 1 98.69 50 TRP B C 1
ATOM 1622 O O . TRP B 1 50 ? -2.562 -6.941 0.995 1 98.69 50 TRP B O 1
ATOM 1632 N N . ASN B 1 51 ? -4.129 -5.457 1.609 1 97.75 51 ASN B N 1
ATOM 1633 C CA . ASN B 1 51 ? -4.828 -5.617 0.339 1 97.75 51 ASN B CA 1
ATOM 1634 C C . ASN B 1 51 ? -3.953 -5.199 -0.839 1 97.75 51 ASN B C 1
ATOM 1636 O O . ASN B 1 51 ? -3.906 -5.887 -1.86 1 97.75 51 ASN B O 1
ATOM 1640 N N . MET B 1 52 ? -3.295 -4.102 -0.689 1 98.31 52 MET B N 1
ATOM 1641 C CA . MET B 1 52 ? -2.391 -3.645 -1.741 1 98.31 52 MET B CA 1
ATOM 1642 C C . MET B 1 52 ? -1.273 -4.652 -1.976 1 98.31 52 MET B C 1
ATOM 1644 O O . MET B 1 52 ? -0.982 -5.008 -3.119 1 98.31 52 MET B O 1
ATOM 1648 N N . LEU B 1 53 ? -0.678 -5.145 -0.903 1 98.88 53 LEU B N 1
ATOM 1649 C CA . LEU B 1 53 ? 0.479 -6.027 -1.014 1 98.88 53 LEU B CA 1
ATOM 1650 C C . LEU B 1 53 ? 0.083 -7.367 -1.624 1 98.88 53 LEU B C 1
ATOM 1652 O O . LEU B 1 53 ? 0.776 -7.883 -2.504 1 98.88 53 LEU B O 1
ATOM 1656 N N . HIS B 1 54 ? -1.023 -7.945 -1.159 1 98.81 54 HIS B N 1
ATOM 1657 C CA . HIS B 1 54 ? -1.446 -9.242 -1.685 1 98.81 54 HIS B CA 1
ATOM 1658 C C . HIS B 1 54 ? -1.783 -9.148 -3.17 1 98.81 54 HIS B C 1
ATOM 1660 O O . HIS B 1 54 ? -1.425 -10.031 -3.947 1 98.81 54 HIS B O 1
ATOM 1666 N N . THR B 1 55 ? -2.492 -8.109 -3.551 1 98.19 55 THR B N 1
ATOM 1667 C CA . THR B 1 55 ? -2.818 -7.93 -4.961 1 98.19 55 THR B CA 1
ATOM 1668 C C . THR B 1 55 ? -1.551 -7.746 -5.789 1 98.19 55 THR B C 1
ATOM 1670 O O . THR B 1 55 ? -1.396 -8.375 -6.84 1 98.19 55 THR B O 1
ATOM 1673 N N . THR B 1 56 ? -0.629 -6.953 -5.332 1 98.75 56 THR B N 1
ATOM 1674 C CA . THR B 1 56 ? 0.638 -6.754 -6.027 1 98.75 56 THR B CA 1
ATOM 1675 C C . THR B 1 56 ? 1.38 -8.078 -6.188 1 98.75 56 THR B C 1
ATOM 1677 O O . THR B 1 56 ? 1.889 -8.383 -7.266 1 98.75 56 THR B O 1
ATOM 1680 N N . ALA B 1 57 ? 1.391 -8.82 -5.113 1 98.88 57 ALA B N 1
ATOM 1681 C CA . ALA B 1 57 ? 2.143 -10.07 -5.113 1 98.88 57 ALA B CA 1
ATOM 1682 C C . ALA B 1 57 ? 1.56 -11.062 -6.113 1 98.88 57 ALA B C 1
ATOM 1684 O O . ALA B 1 57 ? 2.301 -11.766 -6.809 1 98.88 57 ALA B O 1
ATOM 1685 N N . ILE B 1 58 ? 0.242 -11.109 -6.219 1 98.5 58 ILE B N 1
ATOM 1686 C CA . ILE B 1 58 ? -0.386 -12.141 -7.039 1 98.5 58 ILE B CA 1
ATOM 1687 C C . ILE B 1 58 ? -0.205 -11.805 -8.516 1 98.5 58 ILE B C 1
ATOM 1689 O O . ILE B 1 58 ? -0.369 -12.664 -9.383 1 98.5 58 ILE B O 1
ATOM 1693 N N . TYR B 1 59 ? 0.161 -10.586 -8.844 1 97.88 59 TYR B N 1
ATOM 1694 C CA . TYR B 1 59 ? 0.385 -10.164 -10.227 1 97.88 59 TYR B CA 1
ATOM 1695 C C . TYR B 1 59 ? 1.874 -10.047 -10.523 1 97.88 59 TYR B C 1
ATOM 1697 O O . TYR B 1 59 ? 2.264 -9.57 -11.586 1 97.88 59 TYR B O 1
ATOM 1705 N N . TYR B 1 60 ? 2.697 -10.414 -9.531 1 98.69 60 TYR B N 1
ATOM 1706 C CA . TYR B 1 60 ? 4.141 -10.492 -9.719 1 98.69 60 TYR B CA 1
ATOM 1707 C C . TYR B 1 60 ? 4.496 -11.469 -10.836 1 98.69 60 TYR B C 1
ATOM 1709 O O . TYR B 1 60 ? 3.762 -12.43 -11.086 1 98.69 60 TYR B O 1
ATOM 1717 N N . PRO B 1 61 ? 5.602 -11.195 -11.547 1 98.62 61 PRO B N 1
ATOM 1718 C CA . PRO B 1 61 ? 5.965 -12.102 -12.641 1 98.62 61 PRO B CA 1
ATOM 1719 C C . PRO B 1 61 ? 6.184 -13.539 -12.172 1 98.62 61 PRO B C 1
ATOM 1721 O O . PRO B 1 61 ? 6.723 -13.758 -11.078 1 98.62 61 PRO B O 1
ATOM 1724 N N . ASP B 1 62 ? 5.809 -14.484 -13.055 1 98.44 62 ASP B N 1
ATOM 1725 C CA . ASP B 1 62 ? 6.09 -15.891 -12.766 1 98.44 62 ASP B CA 1
ATOM 1726 C C . ASP B 1 62 ? 7.594 -16.141 -12.711 1 98.44 62 ASP B C 1
ATOM 1728 O O . ASP B 1 62 ? 8.055 -16.969 -11.922 1 98.44 62 ASP B O 1
ATOM 1732 N N . GLU B 1 63 ? 8.266 -15.461 -13.648 1 98.69 63 GLU B N 1
ATOM 1733 C CA . GLU B 1 63 ? 9.719 -15.547 -13.75 1 98.69 63 GLU B CA 1
ATOM 1734 C C . GLU B 1 63 ? 10.359 -14.164 -13.734 1 98.69 63 GLU B C 1
ATOM 1736 O O . GLU B 1 63 ? 10.812 -13.672 -14.773 1 98.69 63 GLU B O 1
ATOM 1741 N N . PRO B 1 64 ? 10.469 -13.625 -12.523 1 98.88 64 PRO B N 1
ATOM 1742 C CA . PRO B 1 64 ? 11.055 -12.281 -12.445 1 98.88 64 PRO B CA 1
ATOM 1743 C C . PRO B 1 64 ? 12.547 -12.266 -12.789 1 98.88 64 PRO B C 1
ATOM 1745 O O . PRO B 1 64 ? 13.266 -13.211 -12.469 1 98.88 64 PRO B O 1
ATOM 1748 N N . THR B 1 65 ? 12.945 -11.211 -13.43 1 98.88 65 THR B N 1
ATOM 1749 C CA . THR B 1 65 ? 14.367 -10.984 -13.641 1 98.88 65 THR B CA 1
ATOM 1750 C C . THR B 1 65 ? 15.07 -10.664 -12.328 1 98.88 65 THR B C 1
ATOM 1752 O O . THR B 1 65 ? 14.414 -10.43 -11.312 1 98.88 65 THR B O 1
ATOM 1755 N N . GLN B 1 66 ? 16.375 -10.664 -12.367 1 98.75 66 GLN B N 1
ATOM 1756 C CA . GLN B 1 66 ? 17.141 -10.297 -11.18 1 98.75 66 GLN B CA 1
ATOM 1757 C C . GLN B 1 66 ? 16.812 -8.875 -10.734 1 98.75 66 GLN B C 1
ATOM 1759 O O . GLN B 1 66 ? 16.703 -8.602 -9.531 1 98.75 66 GLN B O 1
ATOM 1764 N N . GLU B 1 67 ? 16.641 -8.023 -11.688 1 98.81 67 GLU B N 1
ATOM 1765 C CA . GLU B 1 67 ? 16.312 -6.637 -11.375 1 98.81 67 GLU B CA 1
ATOM 1766 C C . GLU B 1 67 ? 14.938 -6.539 -10.711 1 98.81 67 GLU B C 1
ATOM 1768 O O . GLU B 1 67 ? 14.766 -5.812 -9.727 1 98.81 67 GLU B O 1
ATOM 1773 N N . GLN B 1 68 ? 14.039 -7.273 -11.242 1 98.88 68 GLN B N 1
ATOM 1774 C CA . GLN B 1 68 ? 12.695 -7.285 -10.664 1 98.88 68 GLN B CA 1
ATOM 1775 C C . GLN B 1 68 ? 12.711 -7.859 -9.25 1 98.88 68 GLN B C 1
ATOM 1777 O O . GLN B 1 68 ? 12.016 -7.363 -8.367 1 98.88 68 GLN B O 1
ATOM 1782 N N . GLN B 1 69 ? 13.445 -8.852 -9.039 1 98.94 69 GLN B N 1
ATOM 1783 C CA . GLN B 1 69 ? 13.594 -9.414 -7.699 1 98.94 69 GLN B CA 1
ATOM 1784 C C . GLN B 1 69 ? 14.148 -8.383 -6.723 1 98.94 69 GLN B C 1
ATOM 1786 O O . GLN B 1 69 ? 13.656 -8.25 -5.602 1 98.94 69 GLN B O 1
ATOM 1791 N N . GLN B 1 70 ? 15.141 -7.688 -7.188 1 98.88 70 GLN B N 1
ATOM 1792 C CA . GLN B 1 70 ? 15.734 -6.668 -6.332 1 98.88 70 GLN B CA 1
ATOM 1793 C C . GLN B 1 70 ? 14.734 -5.559 -6.02 1 98.88 70 GLN B C 1
ATOM 1795 O O . GLN B 1 70 ? 14.648 -5.086 -4.883 1 98.88 70 GLN B O 1
ATOM 1800 N N . LYS B 1 71 ? 13.992 -5.133 -7.02 1 98.88 71 LYS B N 1
ATOM 1801 C CA . LYS B 1 71 ? 12.992 -4.094 -6.801 1 98.88 71 LYS B CA 1
ATOM 1802 C C . LYS B 1 71 ? 11.938 -4.547 -5.801 1 98.88 71 LYS B C 1
ATOM 1804 O O . LYS B 1 71 ? 11.477 -3.754 -4.973 1 98.88 71 LYS B O 1
ATOM 1809 N N . MET B 1 72 ? 11.586 -5.789 -5.871 1 98.94 72 MET B N 1
ATOM 1810 C CA . MET B 1 72 ? 10.586 -6.305 -4.93 1 98.94 72 MET B CA 1
ATOM 1811 C C . MET B 1 72 ? 11.164 -6.387 -3.521 1 98.94 72 MET B C 1
ATOM 1813 O O . MET B 1 72 ? 10.484 -6.059 -2.547 1 98.94 72 MET B O 1
ATOM 1817 N N . ARG B 1 73 ? 12.398 -6.785 -3.334 1 98.88 73 ARG B N 1
ATOM 1818 C CA . ARG B 1 73 ? 13.047 -6.746 -2.025 1 98.88 73 ARG B CA 1
ATOM 1819 C C . ARG B 1 73 ? 13.086 -5.324 -1.473 1 98.88 73 ARG B C 1
ATOM 1821 O O . ARG B 1 73 ? 12.836 -5.109 -0.285 1 98.88 73 ARG B O 1
ATOM 1828 N N . ASN B 1 74 ? 13.422 -4.418 -2.369 1 98.88 74 ASN B N 1
ATOM 1829 C CA . ASN B 1 74 ? 13.469 -3.014 -1.976 1 98.88 74 ASN B CA 1
ATOM 1830 C C . ASN B 1 74 ? 12.102 -2.527 -1.489 1 98.88 74 ASN B C 1
ATOM 1832 O O . ASN B 1 74 ? 12.023 -1.702 -0.578 1 98.88 74 ASN B O 1
ATOM 1836 N N . LEU B 1 75 ? 11.047 -3.016 -2.125 1 98.94 75 LEU B N 1
ATOM 1837 C CA . LEU B 1 75 ? 9.695 -2.652 -1.712 1 98.94 75 LEU B CA 1
ATOM 1838 C C . LEU B 1 75 ? 9.453 -3.027 -0.254 1 98.94 75 LEU B C 1
ATOM 1840 O O . LEU B 1 75 ? 9.039 -2.188 0.546 1 98.94 75 LEU B O 1
ATOM 1844 N N . PHE B 1 76 ? 9.75 -4.227 0.116 1 98.88 76 PHE B N 1
ATOM 1845 C CA . PHE B 1 76 ? 9.469 -4.688 1.471 1 98.88 76 PHE B CA 1
ATOM 1846 C C . PHE B 1 76 ? 10.414 -4.035 2.471 1 98.88 76 PHE B C 1
ATOM 1848 O O . PHE B 1 76 ? 10.039 -3.775 3.615 1 98.88 76 PHE B O 1
ATOM 1855 N N . ASP B 1 77 ? 11.664 -3.723 2.014 1 98.69 77 ASP B N 1
ATOM 1856 C CA . ASP B 1 77 ? 12.578 -2.967 2.869 1 98.69 77 ASP B CA 1
ATOM 1857 C C . ASP B 1 77 ? 12.008 -1.589 3.195 1 98.69 77 ASP B C 1
ATOM 1859 O O . ASP B 1 77 ? 12.102 -1.127 4.336 1 98.69 77 ASP B O 1
ATOM 1863 N N . ALA B 1 78 ? 11.484 -0.99 2.184 1 98.88 78 ALA B N 1
ATOM 1864 C CA . ALA B 1 78 ? 10.914 0.341 2.371 1 98.88 78 ALA B CA 1
ATOM 1865 C C . ALA B 1 78 ? 9.672 0.284 3.256 1 98.88 78 ALA B C 1
ATOM 1867 O O . ALA B 1 78 ? 9.484 1.132 4.133 1 98.88 78 ALA B O 1
ATOM 1868 N N . ILE B 1 79 ? 8.828 -0.75 3.061 1 98.81 79 ILE B N 1
ATOM 1869 C CA . ILE B 1 79 ? 7.645 -0.914 3.896 1 98.81 79 ILE B CA 1
ATOM 1870 C C . ILE B 1 79 ? 8.062 -1.118 5.352 1 98.81 79 ILE B C 1
ATOM 1872 O O . ILE B 1 79 ? 7.496 -0.507 6.258 1 98.81 79 ILE B O 1
ATOM 1876 N N . ALA B 1 80 ? 9.016 -1.877 5.566 1 98.62 80 ALA B N 1
ATOM 1877 C CA . ALA B 1 80 ? 9.516 -2.127 6.914 1 98.62 80 ALA B CA 1
ATOM 1878 C C . ALA B 1 80 ? 10.039 -0.842 7.551 1 98.62 80 ALA B C 1
ATOM 1880 O O . ALA B 1 80 ? 9.859 -0.621 8.75 1 98.62 80 ALA B O 1
ATOM 1881 N N . GLU B 1 81 ? 10.641 -0.04 6.801 1 98.62 81 GLU B N 1
ATOM 1882 C CA . GLU B 1 81 ? 11.273 1.176 7.305 1 98.62 81 GLU B CA 1
ATOM 1883 C C . GLU B 1 81 ? 10.234 2.252 7.609 1 98.62 81 GLU B C 1
ATOM 1885 O O . GLU B 1 81 ? 10.367 2.988 8.586 1 98.62 81 GLU B O 1
ATOM 1890 N N . PHE B 1 82 ? 9.203 2.32 6.789 1 98.75 82 PHE B N 1
ATOM 1891 C CA . PHE B 1 82 ? 8.406 3.545 6.793 1 98.75 82 PHE B CA 1
ATOM 1892 C C . PHE B 1 82 ? 6.98 3.262 7.25 1 98.75 82 PHE B C 1
ATOM 1894 O O . PHE B 1 82 ? 6.133 4.152 7.234 1 98.75 82 PHE B O 1
ATOM 1901 N N . TYR B 1 83 ? 6.691 1.972 7.617 1 98.31 83 TYR B N 1
ATOM 1902 C CA . TYR B 1 83 ? 5.34 1.705 8.086 1 98.31 83 TYR B CA 1
ATOM 1903 C C . TYR B 1 83 ? 4.949 2.672 9.195 1 98.31 83 TYR B C 1
ATOM 1905 O O . TYR B 1 83 ? 5.738 2.93 10.109 1 98.31 83 TYR B O 1
ATOM 1913 N N . ALA B 1 84 ? 3.779 3.193 9.133 1 97.31 84 ALA B N 1
ATOM 1914 C CA . ALA B 1 84 ? 3.383 4.355 9.922 1 97.31 84 ALA B CA 1
ATOM 1915 C C . ALA B 1 84 ? 3.221 3.982 11.398 1 97.31 84 ALA B C 1
ATOM 1917 O O . ALA B 1 84 ? 3.523 4.785 12.281 1 97.31 84 ALA B O 1
ATOM 1918 N N . CYS B 1 85 ? 2.768 2.824 11.711 1 95.56 85 CYS B N 1
ATOM 1919 C CA . CYS B 1 85 ? 2.584 2.371 13.086 1 95.56 85 CYS B CA 1
ATOM 1920 C C . CYS B 1 85 ? 3.906 1.905 13.688 1 95.56 85 CYS B C 1
ATOM 1922 O O . CYS B 1 85 ? 4.473 0.9 13.25 1 95.56 85 CYS B O 1
ATOM 1924 N N . LYS B 1 86 ? 4.312 2.555 14.703 1 94.69 86 LYS B N 1
ATOM 1925 C CA . LYS B 1 86 ? 5.66 2.379 15.234 1 94.69 86 LYS B CA 1
ATOM 1926 C C . LYS B 1 86 ? 5.887 0.945 15.703 1 94.69 86 LYS B C 1
ATOM 1928 O O . LYS B 1 86 ? 6.891 0.323 15.352 1 94.69 86 LYS B O 1
ATOM 1933 N N . HIS B 1 87 ? 4.988 0.466 16.516 1 93.25 87 HIS B N 1
ATOM 1934 C CA . HIS B 1 87 ? 5.223 -0.877 17.031 1 93.25 87 HIS B CA 1
ATOM 1935 C C . HIS B 1 87 ? 5 -1.931 15.945 1 93.25 87 HIS B C 1
ATOM 1937 O O . HIS B 1 87 ? 5.621 -2.994 15.977 1 93.25 87 HIS B O 1
ATOM 1943 N N . CYS B 1 88 ? 4.125 -1.726 14.961 1 96.81 88 CYS B N 1
ATOM 1944 C CA . CYS B 1 88 ? 3.959 -2.609 13.812 1 96.81 88 CYS B CA 1
ATOM 1945 C C . CYS B 1 88 ? 5.227 -2.646 12.969 1 96.81 88 CYS B C 1
ATOM 1947 O O . CYS B 1 88 ? 5.656 -3.717 12.531 1 96.81 88 CYS B O 1
ATOM 1949 N N . LYS B 1 89 ? 5.723 -1.467 12.812 1 97.19 89 LYS B N 1
ATOM 1950 C CA . LYS B 1 89 ? 6.98 -1.3 12.094 1 97.19 89 LYS B CA 1
ATOM 1951 C C . LYS B 1 89 ? 8.094 -2.113 12.742 1 97.19 89 LYS B C 1
ATOM 1953 O O . LYS B 1 89 ? 8.805 -2.857 12.062 1 97.19 89 LYS B O 1
ATOM 1958 N N . ALA B 1 90 ? 8.25 -1.928 13.992 1 96.81 90 ALA B N 1
ATOM 1959 C CA . ALA B 1 90 ? 9.281 -2.656 14.727 1 96.81 90 ALA B CA 1
ATOM 1960 C C . ALA B 1 90 ? 9.094 -4.164 14.586 1 96.81 90 ALA B C 1
ATOM 1962 O O . ALA B 1 90 ? 10.055 -4.898 14.352 1 96.81 90 ALA B O 1
ATOM 1963 N N . HIS B 1 91 ? 7.898 -4.598 14.711 1 97.19 91 HIS B N 1
ATOM 1964 C CA . HIS B 1 91 ? 7.613 -6.02 14.578 1 97.19 91 HIS B CA 1
ATOM 1965 C C . HIS B 1 91 ? 7.961 -6.516 13.172 1 97.19 91 HIS B C 1
ATOM 1967 O O . HIS B 1 91 ? 8.578 -7.57 13.023 1 97.19 91 HIS B O 1
ATOM 1973 N N . PHE B 1 92 ? 7.547 -5.809 12.164 1 98.06 92 PHE B N 1
ATOM 1974 C CA . PHE B 1 92 ? 7.773 -6.246 10.797 1 98.06 92 PHE B CA 1
ATOM 1975 C C . PHE B 1 92 ? 9.266 -6.266 10.469 1 98.06 92 PHE B C 1
ATOM 1977 O O . PHE B 1 92 ? 9.734 -7.152 9.758 1 98.06 92 PHE B O 1
ATOM 1984 N N . GLN B 1 93 ? 9.961 -5.281 10.938 1 98.31 93 GLN B N 1
ATOM 1985 C CA . GLN B 1 93 ? 11.406 -5.242 10.727 1 98.31 93 GLN B CA 1
ATOM 1986 C C . GLN B 1 93 ? 12.078 -6.5 11.281 1 98.31 93 GLN B C 1
ATOM 1988 O O . GLN B 1 93 ? 12.945 -7.082 10.633 1 98.31 93 GLN B O 1
ATOM 1993 N N . GLN B 1 94 ? 11.672 -6.91 12.406 1 98.25 94 GLN B N 1
ATOM 1994 C CA . GLN B 1 94 ? 12.219 -8.133 12.984 1 98.25 94 GLN B CA 1
ATOM 1995 C C . GLN B 1 94 ? 11.766 -9.359 12.203 1 98.25 94 GLN B C 1
ATOM 1997 O O . GLN B 1 94 ? 12.547 -10.289 11.984 1 98.25 94 GLN B O 1
ATOM 2002 N N . ASP B 1 95 ? 10.562 -9.367 11.82 1 98.06 95 ASP B N 1
ATOM 2003 C CA . ASP B 1 95 ? 9.984 -10.516 11.125 1 98.06 95 ASP B CA 1
ATOM 2004 C C . ASP B 1 95 ? 10.695 -10.766 9.797 1 98.06 95 ASP B C 1
ATOM 2006 O O . ASP B 1 95 ? 11.031 -11.906 9.469 1 98.06 95 ASP B O 1
ATOM 2010 N N . ILE B 1 96 ? 10.953 -9.727 9.008 1 97.81 96 ILE B N 1
ATOM 2011 C CA . ILE B 1 96 ? 11.5 -9.906 7.668 1 97.81 96 ILE B CA 1
ATOM 2012 C C . ILE B 1 96 ? 12.984 -10.258 7.766 1 97.81 96 ILE B C 1
ATOM 2014 O O . ILE B 1 96 ? 13.562 -10.797 6.82 1 97.81 96 ILE B O 1
ATOM 2018 N N . LEU B 1 97 ? 13.641 -9.867 8.852 1 97.81 97 LEU B N 1
ATOM 2019 C CA . LEU B 1 97 ? 15.016 -10.32 9.078 1 97.81 97 LEU B CA 1
ATOM 2020 C C . LEU B 1 97 ? 15.062 -11.828 9.266 1 97.81 97 LEU B C 1
ATOM 2022 O O . LEU B 1 97 ? 15.953 -12.5 8.742 1 97.81 97 LEU B O 1
ATOM 2026 N N . LYS B 1 98 ? 14.141 -12.344 10.023 1 98.19 98 LYS B N 1
ATOM 2027 C CA . LYS B 1 98 ? 14.055 -13.773 10.297 1 98.19 98 LYS B CA 1
ATOM 2028 C C . LYS B 1 98 ? 13.5 -14.531 9.094 1 98.19 98 LYS B C 1
ATOM 2030 O O . LYS B 1 98 ? 13.844 -15.695 8.867 1 98.19 98 LYS B O 1
ATOM 2035 N N . ASN B 1 99 ? 12.656 -13.922 8.391 1 98.62 99 ASN B N 1
ATOM 2036 C CA . ASN B 1 99 ? 11.969 -14.469 7.223 1 98.62 99 ASN B CA 1
ATOM 2037 C C . ASN B 1 99 ? 12.086 -13.539 6.02 1 98.62 99 ASN B C 1
ATOM 2039 O O . ASN B 1 99 ? 11.094 -12.945 5.594 1 98.62 99 ASN B O 1
ATOM 2043 N N . PRO B 1 100 ? 13.266 -13.531 5.379 1 98.75 100 PRO B N 1
ATOM 2044 C CA . PRO B 1 100 ? 13.406 -12.602 4.258 1 98.75 100 PRO B CA 1
ATOM 2045 C C . PRO B 1 100 ? 12.438 -12.906 3.117 1 98.75 100 PRO B C 1
ATOM 2047 O O . PRO B 1 100 ? 12.102 -14.062 2.879 1 98.75 100 PRO B O 1
ATOM 2050 N N . PRO B 1 101 ? 12.008 -11.828 2.438 1 98.88 101 PRO B N 1
ATOM 2051 C CA . PRO B 1 101 ? 11.07 -12.055 1.334 1 98.88 101 PRO B CA 1
ATOM 2052 C C . PRO B 1 101 ? 11.586 -13.062 0.313 1 98.88 101 PRO B C 1
ATOM 2054 O O . PRO B 1 101 ? 12.773 -13.055 -0.028 1 98.88 101 PRO B O 1
ATOM 2057 N N . ILE B 1 102 ? 10.766 -13.922 -0.086 1 98.94 102 ILE B N 1
ATOM 2058 C CA . ILE B 1 102 ? 11.062 -14.859 -1.167 1 98.94 102 ILE B CA 1
ATOM 2059 C C . ILE B 1 102 ? 10.469 -14.344 -2.475 1 98.94 102 ILE B C 1
ATOM 2061 O O . ILE B 1 102 ? 9.258 -14.422 -2.686 1 98.94 102 ILE B O 1
ATOM 2065 N N . VAL B 1 103 ? 11.297 -13.859 -3.342 1 98.94 103 VAL B N 1
ATOM 2066 C CA . VAL B 1 103 ? 10.836 -13.062 -4.477 1 98.94 103 VAL B CA 1
ATOM 2067 C C . VAL B 1 103 ? 11.18 -13.781 -5.781 1 98.94 103 VAL B C 1
ATOM 2069 O O . VAL B 1 103 ? 11.297 -13.148 -6.832 1 98.94 103 VAL B O 1
ATOM 2072 N N . THR B 1 104 ? 11.328 -15.07 -5.688 1 98.88 104 THR B N 1
ATOM 2073 C CA . THR B 1 104 ? 11.844 -15.836 -6.82 1 98.88 104 THR B CA 1
ATOM 2074 C C . THR B 1 104 ? 10.742 -16.062 -7.855 1 98.88 104 THR B C 1
ATOM 2076 O O . THR B 1 104 ? 11.031 -16.406 -9.008 1 98.88 104 THR B O 1
ATOM 2079 N N . SER B 1 105 ? 9.492 -15.977 -7.473 1 98.88 105 SER B N 1
ATOM 2080 C CA . SER B 1 105 ? 8.352 -16.125 -8.375 1 98.88 105 SER B CA 1
ATOM 2081 C C . SER B 1 105 ? 7.086 -15.547 -7.758 1 98.88 105 SER B C 1
ATOM 2083 O O . SER B 1 105 ? 7.027 -15.305 -6.551 1 98.88 105 SER B O 1
ATOM 2085 N N . ARG B 1 106 ? 6.094 -15.391 -8.625 1 98.69 106 ARG B N 1
ATOM 2086 C CA . ARG B 1 106 ? 4.758 -15 -8.188 1 98.69 106 ARG B CA 1
ATOM 2087 C C . ARG B 1 106 ? 4.242 -15.938 -7.105 1 98.69 106 ARG B C 1
ATOM 2089 O O . ARG B 1 106 ? 3.736 -15.484 -6.074 1 98.69 106 ARG B O 1
ATOM 2096 N N . LYS B 1 107 ? 4.324 -17.203 -7.328 1 98.88 107 LYS B N 1
ATOM 2097 C CA . LYS B 1 107 ? 3.863 -18.219 -6.375 1 98.88 107 LYS B CA 1
ATOM 2098 C C . LYS B 1 107 ? 4.605 -18.094 -5.047 1 98.88 107 LYS B C 1
ATOM 2100 O O . LYS B 1 107 ? 3.984 -18 -3.986 1 98.88 107 LYS B O 1
ATOM 2105 N N . ASP B 1 108 ? 5.938 -18.047 -5.09 1 98.94 108 ASP B N 1
ATOM 2106 C CA . ASP B 1 108 ? 6.758 -17.984 -3.883 1 98.94 108 ASP B CA 1
ATOM 2107 C C . ASP B 1 108 ? 6.465 -16.719 -3.08 1 98.94 108 ASP B C 1
ATOM 2109 O O . ASP B 1 108 ? 6.305 -16.781 -1.859 1 98.94 108 ASP B O 1
ATOM 2113 N N . LEU B 1 109 ? 6.402 -15.625 -3.764 1 98.94 109 LEU B N 1
ATOM 2114 C CA . LEU B 1 109 ? 6.164 -14.344 -3.115 1 98.94 109 LEU B CA 1
ATOM 2115 C C . LEU B 1 109 ? 4.789 -14.32 -2.451 1 98.94 109 LEU B C 1
ATOM 2117 O O . LEU B 1 109 ? 4.652 -13.867 -1.313 1 98.94 109 LEU B O 1
ATOM 2121 N N . SER B 1 110 ? 3.803 -14.789 -3.182 1 98.94 110 SER B N 1
ATOM 2122 C CA . SER B 1 110 ? 2.434 -14.766 -2.68 1 98.94 110 SER B CA 1
ATOM 2123 C C . SER B 1 110 ? 2.295 -15.617 -1.42 1 98.94 110 SER B C 1
ATOM 2125 O O . SER B 1 110 ? 1.646 -15.203 -0.456 1 98.94 110 SER B O 1
ATOM 2127 N N . ILE B 1 111 ? 2.865 -16.734 -1.452 1 98.94 111 ILE B N 1
ATOM 2128 C CA . ILE B 1 111 ? 2.803 -17.641 -0.309 1 98.94 111 ILE B CA 1
ATOM 2129 C C . ILE B 1 111 ? 3.559 -17.031 0.871 1 98.94 111 ILE B C 1
ATOM 2131 O O . ILE B 1 111 ? 3.062 -17.031 1.999 1 98.94 111 ILE B O 1
ATOM 2135 N N . TRP B 1 112 ? 4.738 -16.562 0.64 1 98.94 112 TRP B N 1
ATOM 2136 C CA . TRP B 1 112 ? 5.52 -15.922 1.689 1 98.94 112 TRP B CA 1
ATOM 2137 C C . TRP B 1 112 ? 4.727 -14.797 2.35 1 98.94 112 TRP B C 1
ATOM 2139 O O . TRP B 1 112 ? 4.633 -14.734 3.578 1 98.94 112 TRP B O 1
ATOM 2149 N N . LEU B 1 113 ? 4.191 -13.93 1.546 1 98.94 113 LEU B N 1
ATOM 2150 C CA . LEU B 1 113 ? 3.451 -12.789 2.059 1 98.94 113 LEU B CA 1
ATOM 2151 C C . LEU B 1 113 ? 2.273 -13.242 2.914 1 98.94 113 LEU B C 1
ATOM 2153 O O . LEU B 1 113 ? 2.016 -12.672 3.977 1 98.94 113 LEU B O 1
ATOM 2157 N N . CYS B 1 114 ? 1.566 -14.25 2.42 1 98.94 114 CYS B N 1
ATOM 2158 C CA . CYS B 1 114 ? 0.441 -14.812 3.164 1 98.94 114 CYS B CA 1
ATOM 2159 C C . CYS B 1 114 ? 0.893 -15.336 4.52 1 98.94 114 CYS B C 1
ATOM 2161 O O . CYS B 1 114 ? 0.222 -15.125 5.531 1 98.94 114 CYS B O 1
ATOM 2163 N N . GLN B 1 115 ? 1.975 -15.969 4.551 1 98.88 115 GLN B N 1
ATOM 2164 C CA . GLN B 1 115 ? 2.498 -16.516 5.801 1 98.88 115 GLN B CA 1
ATOM 2165 C C . GLN B 1 115 ? 2.881 -15.398 6.77 1 98.88 115 GLN B C 1
ATOM 2167 O O . GLN B 1 115 ? 2.621 -15.5 7.973 1 98.88 115 GLN B O 1
ATOM 2172 N N . ARG B 1 116 ? 3.551 -14.391 6.301 1 98.81 116 ARG B N 1
ATOM 2173 C CA . ARG B 1 116 ? 3.85 -13.242 7.152 1 98.81 116 ARG B CA 1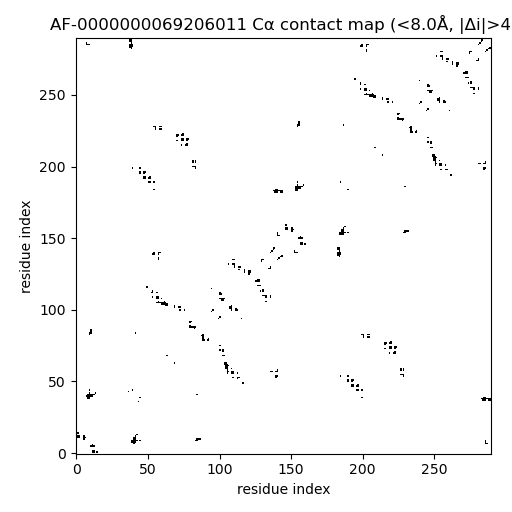
ATOM 2174 C C . ARG B 1 116 ? 2.57 -12.633 7.715 1 98.81 116 ARG B C 1
ATOM 2176 O O . ARG B 1 116 ? 2.516 -12.273 8.891 1 98.81 116 ARG B O 1
ATOM 2183 N N . HIS B 1 117 ? 1.537 -12.445 6.785 1 98.75 117 HIS B N 1
ATOM 2184 C CA . HIS B 1 117 ? 0.257 -11.906 7.227 1 98.75 117 HIS B CA 1
ATOM 2185 C C . HIS B 1 117 ? -0.374 -12.781 8.305 1 98.75 117 HIS B C 1
ATOM 2187 O O . HIS B 1 117 ? -0.945 -12.273 9.266 1 98.75 117 HIS B O 1
ATOM 2193 N N . ASN B 1 118 ? -0.282 -14.102 8.156 1 98.69 118 ASN B N 1
ATOM 2194 C CA . ASN B 1 118 ? -0.805 -15.023 9.148 1 98.69 118 ASN B CA 1
ATOM 2195 C C . ASN B 1 118 ? -0.071 -14.891 10.484 1 98.69 118 ASN B C 1
ATOM 2197 O O . ASN B 1 118 ? -0.67 -15.062 11.547 1 98.69 118 ASN B O 1
ATOM 2201 N N . ASP B 1 119 ? 1.211 -14.656 10.453 1 98.12 119 ASP B N 1
ATOM 2202 C CA . ASP B 1 119 ? 1.934 -14.406 11.695 1 98.12 119 ASP B CA 1
ATOM 2203 C C . ASP B 1 119 ? 1.319 -13.227 12.453 1 98.12 119 ASP B C 1
ATOM 2205 O O . ASP B 1 119 ? 1.134 -13.297 13.672 1 98.12 119 ASP B O 1
ATOM 2209 N N . VAL B 1 120 ? 1.035 -12.148 11.766 1 97.94 120 VAL B N 1
ATOM 2210 C CA . VAL B 1 120 ? 0.399 -10.977 12.367 1 97.94 120 VAL B CA 1
ATOM 2211 C C . VAL B 1 120 ? -1.002 -11.344 12.852 1 97.94 120 VAL B C 1
ATOM 2213 O O . VAL B 1 120 ? -1.419 -10.93 13.938 1 97.94 120 VAL B O 1
ATOM 2216 N N . ASN B 1 121 ? -1.761 -12.148 11.977 1 97.5 121 ASN B N 1
ATOM 2217 C CA . ASN B 1 121 ? -3.082 -12.609 12.398 1 97.5 121 ASN B CA 1
ATOM 2218 C C . ASN B 1 121 ? -3.021 -13.359 13.727 1 97.5 121 ASN B C 1
ATOM 2220 O O . ASN B 1 121 ? -3.84 -13.117 14.617 1 97.5 121 ASN B O 1
ATOM 2224 N N . GLN B 1 122 ? -2.105 -14.188 13.828 1 97.62 122 GLN B N 1
ATOM 2225 C CA . GLN B 1 122 ? -1.953 -14.969 15.055 1 97.62 122 GLN B CA 1
ATOM 2226 C C . GLN B 1 122 ? -1.628 -14.07 16.234 1 97.62 122 GLN B C 1
ATOM 2228 O O . GLN B 1 122 ? -2.195 -14.227 17.328 1 97.62 122 GLN B O 1
ATOM 2233 N N . LEU B 1 123 ? -0.7 -13.156 16.031 1 95.56 123 LEU B N 1
ATOM 2234 C CA . LEU B 1 123 ? -0.342 -12.195 17.078 1 95.56 123 LEU B CA 1
ATOM 2235 C C . LEU B 1 123 ? -1.571 -11.43 17.562 1 95.56 123 LEU B C 1
ATOM 2237 O O . LEU B 1 123 ? -1.689 -11.125 18.75 1 95.56 123 LEU B O 1
ATOM 2241 N N . LEU B 1 124 ? -2.564 -11.148 16.719 1 95.19 124 LEU B N 1
ATOM 2242 C CA . LEU B 1 124 ? -3.736 -10.336 17.016 1 95.19 124 LEU B CA 1
ATOM 2243 C C . LEU B 1 124 ? -4.918 -11.211 17.422 1 95.19 124 LEU B C 1
ATOM 2245 O O . LEU B 1 124 ? -6.02 -10.711 17.641 1 95.19 124 LEU B O 1
ATOM 2249 N N . GLY B 1 125 ? -4.703 -12.516 17.391 1 95.94 125 GLY B N 1
ATOM 2250 C CA . GLY B 1 125 ? -5.762 -13.445 17.766 1 95.94 125 GLY B CA 1
ATOM 2251 C C . GLY B 1 125 ? -6.809 -13.609 16.688 1 95.94 125 GLY B C 1
ATOM 2252 O O . GLY B 1 125 ? -7.969 -13.906 16.969 1 95.94 125 GLY B O 1
ATOM 2253 N N . LYS B 1 126 ? -6.477 -13.328 15.5 1 96.31 126 LYS B N 1
ATOM 2254 C CA . LYS B 1 126 ? -7.371 -13.484 14.352 1 96.31 126 LYS B CA 1
ATOM 2255 C C . LYS B 1 126 ? -7.176 -14.844 13.688 1 96.31 126 LYS B C 1
ATOM 2257 O O . LYS B 1 126 ? -6.164 -15.508 13.914 1 96.31 126 LYS B O 1
ATOM 2262 N N . ALA B 1 127 ? -8.102 -15.219 12.883 1 97.06 127 ALA B N 1
ATOM 2263 C CA . ALA B 1 127 ? -8.023 -16.484 12.156 1 97.06 127 ALA B CA 1
ATOM 2264 C C . ALA B 1 127 ? -6.941 -16.453 11.086 1 97.06 127 ALA B C 1
ATOM 2266 O O . ALA B 1 127 ? -6.703 -15.406 10.477 1 97.06 127 ALA B O 1
ATOM 2267 N N . VAL B 1 128 ? -6.309 -17.594 10.906 1 97.38 128 VAL B N 1
ATOM 2268 C CA . VAL B 1 128 ? -5.309 -17.703 9.852 1 97.38 128 VAL B CA 1
ATOM 2269 C C . VAL B 1 128 ? -6.004 -17.922 8.508 1 97.38 128 VAL B C 1
ATOM 2271 O O . VAL B 1 128 ? -7.125 -18.438 8.453 1 97.38 128 VAL B O 1
ATOM 2274 N N . PHE B 1 129 ? -5.371 -17.547 7.496 1 97.62 129 PHE B N 1
ATOM 2275 C CA . PHE B 1 129 ? -5.832 -17.703 6.121 1 97.62 129 PHE B CA 1
ATOM 2276 C C . PHE B 1 129 ? -5.113 -18.859 5.434 1 97.62 129 PHE B C 1
ATOM 2278 O O . PHE B 1 129 ? -3.93 -19.094 5.688 1 97.62 129 PHE B O 1
ATOM 2285 N N . ASP B 1 130 ? -5.801 -19.625 4.551 1 98.31 130 ASP B N 1
ATOM 2286 C CA . ASP B 1 130 ? -5.203 -20.703 3.758 1 98.31 130 ASP B CA 1
ATOM 2287 C C . ASP B 1 130 ? -4.223 -20.141 2.729 1 98.31 130 ASP B C 1
ATOM 2289 O O . ASP B 1 130 ? -4.637 -19.5 1.757 1 98.31 130 ASP B O 1
ATOM 2293 N N . CYS B 1 131 ? -2.922 -20.453 2.848 1 98.81 131 CYS B N 1
ATOM 2294 C CA . CYS B 1 131 ? -1.887 -19.859 2.01 1 98.81 131 CYS B CA 1
ATOM 2295 C C . CYS B 1 131 ? -1.549 -20.766 0.832 1 98.81 131 CYS B C 1
ATOM 2297 O O . CYS B 1 131 ? -0.51 -20.594 0.192 1 98.81 131 CYS B O 1
ATOM 2299 N N . SER B 1 132 ? -2.438 -21.734 0.542 1 98.75 132 SER B N 1
ATOM 2300 C CA . SER B 1 132 ? -2.221 -22.453 -0.709 1 98.75 132 SER B CA 1
ATOM 2301 C C . SER B 1 132 ? -2.283 -21.516 -1.906 1 98.75 132 SER B C 1
ATOM 2303 O O . SER B 1 132 ? -3.096 -20.578 -1.931 1 98.75 132 SER B O 1
ATOM 2305 N N . PHE B 1 133 ? -1.44 -21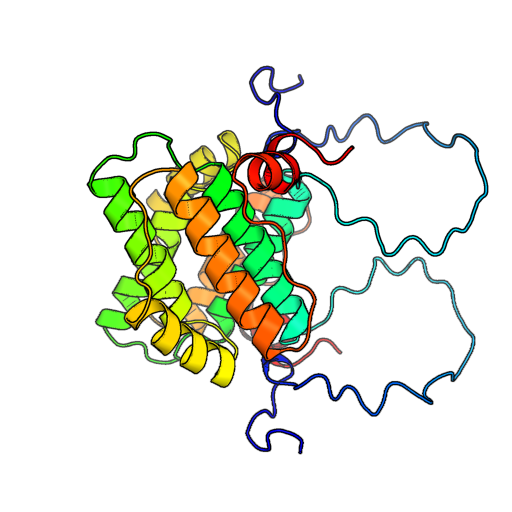.812 -2.871 1 98.44 133 PHE B N 1
ATOM 2306 C CA . PHE B 1 133 ? -1.366 -20.891 -3.996 1 98.44 133 PHE B CA 1
ATOM 2307 C C . PHE B 1 133 ? -2.705 -20.812 -4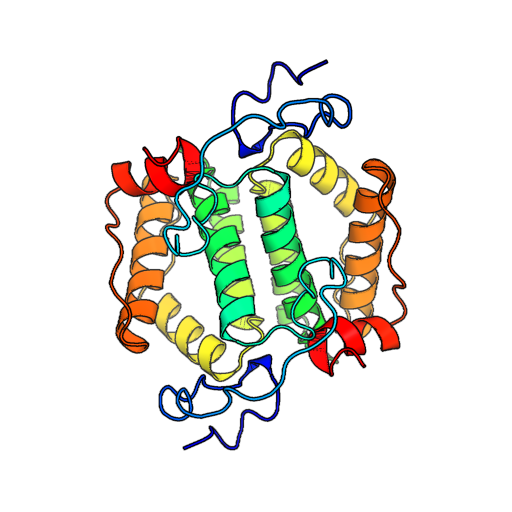.723 1 98.44 133 PHE B C 1
ATOM 2309 O O . PHE B 1 133 ? -3.098 -19.75 -5.191 1 98.44 133 PHE B O 1
ATOM 2316 N N . GLU B 1 134 ? -3.377 -21.891 -4.836 1 97.06 134 GLU B N 1
ATOM 2317 C CA . GLU B 1 134 ? -4.688 -21.922 -5.477 1 97.06 134 GLU B CA 1
ATOM 2318 C C . GLU B 1 134 ? -5.668 -20.984 -4.777 1 97.06 134 GLU B C 1
ATOM 2320 O O . GLU B 1 134 ? -6.398 -20.25 -5.434 1 97.06 134 GLU B O 1
ATOM 2325 N N . ASN B 1 135 ? -5.68 -21 -3.523 1 97.31 135 ASN B N 1
ATOM 2326 C CA . ASN B 1 135 ? -6.566 -20.125 -2.76 1 97.31 135 ASN B CA 1
ATOM 2327 C C . ASN B 1 135 ? -6.18 -18.656 -2.91 1 97.31 135 ASN B C 1
ATOM 2329 O O . ASN B 1 135 ? -7.047 -17.797 -2.99 1 97.31 135 ASN B O 1
ATOM 2333 N N . LEU B 1 136 ? -4.875 -18.391 -2.889 1 97.94 136 LEU B N 1
ATOM 2334 C CA . LEU B 1 136 ? -4.395 -17.031 -3.059 1 97.94 136 LEU B CA 1
ATOM 2335 C C . LEU B 1 136 ? -4.758 -16.484 -4.438 1 97.94 136 LEU B C 1
ATOM 2337 O O . LEU B 1 136 ? -5.164 -15.336 -4.574 1 97.94 136 LEU B O 1
ATOM 2341 N N . GLU B 1 137 ? -4.617 -17.297 -5.426 1 96.19 137 GLU B N 1
ATOM 2342 C CA . GLU B 1 137 ? -5.027 -16.891 -6.766 1 96.19 137 GLU B CA 1
ATOM 2343 C C . GLU B 1 137 ? -6.523 -16.609 -6.824 1 96.19 137 GLU B C 1
ATOM 2345 O O . GLU B 1 137 ? -6.949 -15.625 -7.438 1 96.19 137 GLU B O 1
ATOM 2350 N N . ARG B 1 138 ? -7.262 -17.438 -6.215 1 94.56 138 ARG B N 1
ATOM 2351 C CA . ARG B 1 138 ? -8.703 -17.25 -6.191 1 94.56 138 ARG B CA 1
ATOM 2352 C C . ARG B 1 138 ? -9.07 -15.945 -5.484 1 94.56 138 ARG B C 1
ATOM 2354 O O . ARG B 1 138 ? -9.82 -15.125 -6.02 1 94.56 138 ARG B O 1
ATOM 2361 N N . ARG B 1 139 ? -8.562 -15.68 -4.379 1 95 139 ARG B N 1
ATOM 2362 C CA . ARG B 1 139 ? -8.922 -14.531 -3.553 1 95 139 ARG B CA 1
ATOM 2363 C C . ARG B 1 139 ? -8.492 -13.227 -4.219 1 95 139 ARG B C 1
ATOM 2365 O O . ARG B 1 139 ? -9.203 -12.219 -4.133 1 95 139 ARG B O 1
ATOM 2372 N N . TRP B 1 140 ? -7.332 -13.258 -4.883 1 95.81 140 TRP B N 1
ATOM 2373 C CA . TRP B 1 140 ? -6.723 -11.977 -5.211 1 95.81 140 TRP B CA 1
ATOM 2374 C C . TRP B 1 140 ? -6.684 -11.766 -6.723 1 95.81 140 TRP B C 1
ATOM 2376 O O . TRP B 1 140 ? -6.344 -10.672 -7.195 1 95.81 140 TRP B O 1
ATOM 2386 N N . ARG B 1 141 ? -7.059 -12.773 -7.48 1 93.56 141 ARG B N 1
ATOM 2387 C CA . ARG B 1 141 ? -6.871 -12.594 -8.914 1 93.56 141 ARG B CA 1
ATOM 2388 C C . ARG B 1 141 ? -8.07 -13.125 -9.695 1 93.56 141 ARG B C 1
ATOM 2390 O O . ARG B 1 141 ? -8.594 -12.438 -10.578 1 93.56 141 ARG B O 1
ATOM 2397 N N . THR B 1 142 ? -8.602 -14.289 -9.352 1 90.56 142 THR B N 1
ATOM 2398 C CA . THR B 1 142 ? -9.508 -14.945 -10.289 1 90.56 142 THR B CA 1
ATOM 2399 C C . THR B 1 142 ? -10.938 -14.938 -9.75 1 90.56 142 THR B C 1
ATOM 2401 O O . THR B 1 142 ? -11.891 -15.156 -10.5 1 90.56 142 THR B O 1
ATOM 2404 N N . GLY B 1 143 ? -11.203 -14.617 -8.547 1 84.56 143 GLY B N 1
ATOM 2405 C CA . GLY B 1 143 ? -12.555 -14.484 -8.016 1 84.56 143 GLY B CA 1
ATOM 2406 C C . GLY B 1 143 ? -12.859 -15.484 -6.918 1 84.56 143 GLY B C 1
ATOM 2407 O O . GLY B 1 143 ? -12.289 -16.578 -6.887 1 84.56 143 GLY B O 1
ATOM 2408 N N . CYS B 1 144 ? -13.766 -14.875 -5.965 1 67.56 144 CYS B N 1
ATOM 2409 C CA . CYS B 1 144 ? -14.234 -15.719 -4.863 1 67.56 144 CYS B CA 1
ATOM 2410 C C . CYS B 1 144 ? -15.594 -16.328 -5.18 1 67.56 144 CYS B C 1
ATOM 2412 O O . CYS B 1 144 ? -16.406 -15.711 -5.887 1 67.56 144 CYS B O 1
ATOM 2414 N N . GLN B 1 145 ? -15.836 -17.578 -5.336 1 56.84 145 GLN B N 1
ATOM 2415 C CA . GLN B 1 145 ? -17.125 -18.219 -5.562 1 56.84 145 GLN B CA 1
ATOM 2416 C C . GLN B 1 145 ? -18.078 -17.953 -4.402 1 56.84 145 GLN B C 1
ATOM 2418 O O . GLN B 1 145 ? -17.641 -17.812 -3.256 1 56.84 145 GLN B O 1
#

pLDDT: mean 82.72, std 25.53, range [23.67, 98.94]

Nearest PDB structures (foldseek):
  3tk0-assembly1_A-2  TM=8.982E-01  e=4.396E-10  Homo sapiens
  3u5s-assembly1_A-2  TM=8.814E-01  e=1.043E-09  Homo sapiens
  4e0i-assembly2_C-2  TM=8.885E-01  e=1.562E-09  Saccharomyces cerevisiae S288C
  3w4y-assembly2_B  TM=9.073E-01  e=2.779E-09  Saccharomyces cerevisiae S288C
  4e0i-assembly1_A  TM=9.077E-01  e=3.926E-09  Saccharomyces cerevisiae S288C